Protein 3GP4 (pdb70)

Nearest PDB structures (foldseek):
  3gp4-assembly1_A  TM=9.407E-01  e=8.366E-19  Listeria monocytogenes serotype 4b str. F2365
  5d8c-assembly1_A  TM=8.695E-01  e=6.730E-08  Haemophilus influenzae Rd KW20
  5d90-assembly2_C  TM=8.410E-01  e=2.524E-07  Haemophilus influenzae Rd KW20
  6jni-assembly2_D  TM=7.134E-01  e=4.697E-05  Pseudomonas putida
  6jni-assembly4_G  TM=6.896E-01  e=4.697E-05  Pseudomonas putida

CATH classification: 1.10.1660.10

Foldseek 3Di:
DDFLVRLCVVQVHDSVVLVVCPVLQLFDHFDADPVRGGDDDPSRSVSSNVSVVCVVLPQDPVLSNVLSVLVVVDDVCVVVNVVSVVVSVVVSVVVVVVVVVVVVVVVVVVCCVVPPVVVVVVVVVVVVVVVD/DDFLVRLCVVLVHHSVVLVVCDVLQQFDHFDADPVRTGDADPSRSVSSNVSVVVVVLPDDPVLSSVLSVLVVVDDVCPVVNVVSVVVSVVVSVVVVVVVVVVVVVVVVVVCCCVVPCVVVVHDPVRRVPD

Solvent-accessible surface area: 15516 Å² total

Radius of gyration: 25.75 Å; Cα contacts (8 Å, |Δi|>4): 252; chains: 2; bounding box: 45×49×84 Å

Secondary structure (DSSP, 8-state):
-B-HHHHHHHHTS-HHHHHHHHHHTSSPPPPB-TTS-B-B-HHHHHHHHHHHHHHHTT--HHHHHHHHHHHHH-GGGHHHHHHHHHHHHHHHHHHHHHHHHHHHHHHHHHHHIIIIIHHHHHHHHHHHHTT-/-B-HHHHHHHHTS-HHHHHHHHHHTSSPPPEE-TTS-EEB-HHHHHHHHHHHHHHHTT--HHHHHHHHHHHHH-GGGHHHHHHHHHHHHHHHHHHHHHHHHHHHHHHHHHHIIIIIIHHHT--HHHHHH-

B-factor: mean 32.0, std 8.49, range [16.74, 65.59]

Sequence (262 aa):
SLNIKEASEKSGVSADTIRYYERIGLIPPIHRNESGVRKFGAEEDLRWILFTRQMRRAGLSIEALIDYLALFREGEHTLEARAELLKKQRIELKNRIDVMQEALDRLDFKIDNYDTHLIPAQQEELKDFNVERSSLNIKEASEKSGVSADTIRYYERIGLIPPIHRNESGVRKFGAEDLRWILFTRQMRRAGLSIEALIDYLALFREGEHTLEARAELLKKQRIELKNRIDVMQEALDRLDFKIDNNYDTHLIPAQEELKDFNVE

Structure (mmCIF, N/CA/C/O backbone):
data_3GP4
#
_entry.id   3GP4
#
_cell.length_a   80.647
_cell.length_b   80.647
_cell.length_c   127.126
_cell.angle_alpha   90.000
_cell.angle_beta   90.000
_cell.angle_gamma   120.000
#
_symmetry.space_group_name_H-M   'P 63'
#
loop_
_entity.id
_entity.type
_entity.pdbx_description
1 polymer 'Transcriptional regulator, MerR family'
2 non-polymer GLYCEROL
3 non-polymer 'SODIUM ION'
4 non-polymer D-METHIONINE
5 water water
#
loop_
_atom_site.group_PDB
_atom_site.id
_atom_site.type_symbol
_atom_site.label_atom_id
_atom_site.label_alt_id
_atom_site.label_comp_id
_atom_site.label_asym_id
_atom_site.label_entity_id
_atom_site.label_seq_id
_atom_site.pdbx_PDB_ins_code
_atom_site.Cartn_x
_atom_site.Cartn_y
_atom_site.Cartn_z
_atom_site.occupancy
_atom_site.B_iso_or_equiv
_atom_site.auth_seq_id
_atom_site.auth_comp_id
_atom_site.auth_asym_id
_atom_site.auth_atom_id
_atom_site.pdbx_PDB_model_num
ATOM 1 N N . SER A 1 2 ? 52.662 47.359 -2.422 1.00 34.29 18 SER A N 1
ATOM 2 C CA . SER A 1 2 ? 52.830 46.006 -1.805 1.00 34.95 18 SER A CA 1
ATOM 3 C C . SER A 1 2 ? 53.338 46.143 -0.403 1.00 33.90 18 SER A C 1
ATOM 4 O O . SER A 1 2 ? 54.271 46.897 -0.146 1.00 35.17 18 SER A O 1
ATOM 7 N N . LEU A 1 3 ? 52.760 45.352 0.483 1.00 32.75 19 LEU A N 1
ATOM 8 C CA . LEU A 1 3 ? 53.365 45.049 1.767 1.00 32.67 19 LEU A CA 1
ATOM 9 C C . LEU A 1 3 ? 53.653 43.562 1.812 1.00 31.27 19 LEU A C 1
ATOM 10 O O . LEU A 1 3 ? 52.924 42.748 1.201 1.00 31.34 19 LEU A O 1
ATOM 15 N N . ASN A 1 4 ? 54.726 43.193 2.504 1.00 31.05 20 ASN A N 1
ATOM 16 C CA . ASN A 1 4 ? 54.903 41.802 2.882 1.00 30.76 20 ASN A CA 1
ATOM 17 C C . ASN A 1 4 ? 54.100 41.475 4.146 1.00 30.52 20 ASN A C 1
ATOM 18 O O . ASN A 1 4 ? 53.436 42.368 4.717 1.00 29.69 20 ASN A O 1
ATOM 23 N N . ILE A 1 5 ? 54.169 40.209 4.565 1.00 30.46 21 ILE A N 1
ATOM 24 C CA . ILE A 1 5 ? 53.341 39.744 5.683 1.00 30.93 21 ILE A CA 1
ATOM 25 C C . ILE A 1 5 ? 53.717 40.413 7.008 1.00 31.14 21 ILE A C 1
ATOM 26 O O . ILE A 1 5 ? 52.839 40.796 7.776 1.00 29.89 21 ILE A O 1
ATOM 31 N N . LYS A 1 6 ? 55.016 40.611 7.235 1.00 31.72 22 LYS A N 1
ATOM 32 C CA . LYS A 1 6 ? 55.476 41.344 8.416 1.00 32.44 22 LYS A CA 1
ATOM 33 C C . LYS A 1 6 ? 54.914 42.767 8.455 1.00 32.24 22 LYS A C 1
ATOM 34 O O . LYS A 1 6 ? 54.430 43.226 9.499 1.00 31.57 22 LYS A O 1
ATOM 40 N N . GLU A 1 7 ? 54.980 43.462 7.318 1.00 32.26 23 GLU A N 1
ATOM 41 C CA . GLU A 1 7 ? 54.396 44.782 7.205 1.00 32.83 23 GLU A CA 1
ATOM 42 C C . GLU A 1 7 ? 52.876 44.754 7.410 1.00 32.58 23 GLU A C 1
ATOM 43 O O . GLU A 1 7 ? 52.327 45.583 8.146 1.00 32.02 23 GLU A O 1
ATOM 49 N N . ALA A 1 8 ? 52.207 43.812 6.745 1.00 32.11 24 ALA A N 1
ATOM 50 C CA . ALA A 1 8 ? 50.772 43.678 6.858 1.00 32.19 24 ALA A CA 1
ATOM 51 C C . ALA A 1 8 ? 50.320 43.362 8.307 1.00 32.69 24 ALA A C 1
ATOM 52 O O . ALA A 1 8 ? 49.333 43.907 8.754 1.00 32.75 24 ALA A O 1
ATOM 54 N N . SER A 1 9 ? 51.061 42.506 9.011 1.00 33.80 25 SER A N 1
ATOM 55 C CA . SER A 1 9 ? 50.810 42.199 10.421 1.00 35.02 25 SER A CA 1
ATOM 56 C C . SER A 1 9 ? 50.921 43.456 11.310 1.00 36.19 25 SER A C 1
ATOM 57 O O . SER A 1 9 ? 50.035 43.728 12.133 1.00 35.92 25 SER A O 1
ATOM 60 N N . GLU A 1 10 ? 51.997 44.223 11.120 1.00 36.34 26 GLU A N 1
ATOM 61 C CA . GLU A 1 10 ? 52.219 45.472 11.869 1.00 37.91 26 GLU A CA 1
ATOM 62 C C . GLU A 1 10 ? 51.130 46.503 11.628 1.00 37.69 26 GLU A C 1
ATOM 63 O O . GLU A 1 10 ? 50.620 47.106 12.565 1.00 37.31 26 GLU A O 1
ATOM 69 N N . LYS A 1 11 ? 50.772 46.691 10.361 1.00 38.02 27 LYS A N 1
ATOM 70 C CA . LYS A 1 11 ? 49.787 47.681 9.956 1.00 38.46 27 LYS A CA 1
ATOM 71 C C . LYS A 1 11 ? 48.363 47.295 10.386 1.00 38.11 27 LYS A C 1
ATOM 72 O O . LYS A 1 11 ? 47.531 48.156 10.703 1.00 38.30 27 LYS A O 1
ATOM 78 N N . SER A 1 12 ? 48.089 45.997 10.406 1.00 37.61 28 SER A N 1
ATOM 79 C CA . SER A 1 12 ? 46.760 45.497 10.721 1.00 37.42 28 SER A CA 1
ATOM 80 C C . SER A 1 12 ? 46.526 45.196 12.213 1.00 37.21 28 SER A C 1
ATOM 81 O O . SER A 1 12 ? 45.376 45.050 12.648 1.00 38.31 28 SER A O 1
ATOM 84 N N . GLY A 1 13 ? 47.591 45.061 12.991 1.00 37.29 29 GLY A N 1
ATOM 85 C CA . GLY A 1 13 ? 47.454 44.677 14.399 1.00 36.73 29 GLY A CA 1
ATOM 86 C C . GLY A 1 13 ? 47.029 43.235 14.597 1.00 36.76 29 GLY A C 1
ATOM 87 O O . GLY A 1 13 ? 46.542 42.864 15.662 1.00 36.93 29 GLY A O 1
ATOM 88 N N . VAL A 1 14 ? 47.212 42.423 13.551 1.00 35.23 30 VAL A N 1
ATOM 89 C CA . VAL A 1 14 ? 46.885 41.007 13.556 1.00 34.05 30 VAL A CA 1
ATOM 90 C C . VAL A 1 14 ? 48.179 40.219 13.326 1.00 33.51 30 VAL A C 1
ATOM 91 O O . VAL A 1 14 ? 48.956 40.587 12.438 1.00 32.74 30 VAL A O 1
ATOM 95 N N . SER A 1 15 ? 48.419 39.159 14.109 1.00 32.03 31 SER A N 1
ATOM 96 C CA . SER A 1 15 ? 49.625 38.303 13.955 1.00 31.63 31 SER A CA 1
ATOM 97 C C . SER A 1 15 ? 49.755 37.724 12.535 1.00 30.99 31 SER A C 1
ATOM 98 O O . SER A 1 15 ? 48.740 37.467 11.872 1.00 30.44 31 SER A O 1
ATOM 101 N N . ALA A 1 16 ? 50.991 37.535 12.072 1.00 29.79 32 ALA A N 1
ATOM 102 C CA . ALA A 1 16 ? 51.207 36.929 10.746 1.00 28.65 32 ALA A CA 1
ATOM 103 C C . ALA A 1 16 ? 50.599 35.527 10.658 1.00 28.29 32 ALA A C 1
ATOM 104 O O . ALA A 1 16 ? 49.940 35.208 9.667 1.00 27.96 32 ALA A O 1
ATOM 106 N N . ASP A 1 17 ? 50.779 34.679 11.672 1.00 27.56 33 ASP A N 1
ATOM 107 C CA . ASP A 1 17 ? 50.082 33.381 11.604 1.00 27.91 33 ASP A CA 1
ATOM 108 C C . ASP A 1 17 ? 48.547 33.483 11.586 1.00 27.26 33 ASP A C 1
ATOM 109 O O . ASP A 1 17 ? 47.887 32.620 10.993 1.00 26.52 33 ASP A O 1
ATOM 114 N N . THR A 1 18 ? 47.986 34.520 12.205 1.00 26.60 34 THR A N 1
ATOM 115 C CA . THR A 1 18 ? 46.512 34.721 12.145 1.00 26.52 34 THR A CA 1
ATOM 116 C C . THR A 1 18 ? 46.093 35.123 10.729 1.00 26.36 34 THR A C 1
ATOM 117 O O . THR A 1 18 ? 45.032 34.687 10.215 1.00 24.88 34 THR A O 1
ATOM 121 N N . ILE A 1 19 ? 46.919 35.957 10.104 1.00 25.41 35 ILE A N 1
ATOM 122 C CA . ILE A 1 19 ? 46.678 36.309 8.706 1.00 25.76 35 ILE A CA 1
ATOM 123 C C . ILE A 1 19 ? 46.707 35.053 7.809 1.00 25.29 35 ILE A C 1
ATOM 124 O O . ILE A 1 19 ? 45.784 34.854 6.992 1.00 26.76 35 ILE A O 1
ATOM 129 N N . ARG A 1 20 ? 47.735 34.214 7.947 1.00 23.95 36 ARG A N 1
ATOM 130 C CA . ARG A 1 20 ? 47.846 32.995 7.134 1.00 24.43 36 ARG A CA 1
ATOM 131 C C . ARG A 1 20 ? 46.616 32.099 7.340 1.00 24.61 36 ARG A C 1
ATOM 132 O O . ARG A 1 20 ? 46.101 31.513 6.379 1.00 23.72 36 ARG A O 1
ATOM 140 N N . TYR A 1 21 ? 46.190 31.984 8.603 1.00 23.43 37 TYR A N 1
ATOM 141 C CA . TYR A 1 21 ? 44.993 31.197 8.942 1.00 24.21 37 TYR A CA 1
ATOM 142 C C . TYR A 1 21 ? 43.704 31.766 8.285 1.00 22.85 37 TYR A C 1
ATOM 143 O O . TYR A 1 21 ? 42.921 31.020 7.729 1.00 23.98 37 TYR A O 1
ATOM 152 N N . TYR A 1 22 ? 43.500 33.078 8.368 1.00 23.25 38 TYR A N 1
ATOM 153 C CA . TYR A 1 22 ? 42.371 33.754 7.692 1.00 23.64 38 TYR A CA 1
ATOM 154 C C . TYR A 1 22 ? 42.354 33.419 6.195 1.00 23.60 38 TYR A C 1
ATOM 155 O O . TYR A 1 22 ? 41.298 33.141 5.634 1.00 22.24 38 TYR A O 1
ATOM 164 N N . GLU A 1 23 ? 43.514 33.451 5.555 1.00 23.39 39 GLU A N 1
ATOM 165 C CA . GLU A 1 23 ? 43.519 33.172 4.098 1.00 24.14 39 GLU A CA 1
ATOM 166 C C . GLU A 1 23 ? 43.218 31.682 3.861 1.00 24.94 39 GLU A C 1
ATOM 167 O O . GLU A 1 23 ? 42.383 31.318 3.015 1.00 24.71 39 GLU A O 1
ATOM 173 N N . ARG A 1 24 ? 43.904 30.824 4.611 1.00 24.56 40 ARG A N 1
ATOM 174 C CA . ARG A 1 24 ? 43.788 29.384 4.444 1.00 24.59 40 ARG A CA 1
ATOM 175 C C . ARG A 1 24 ? 42.347 28.918 4.579 1.00 24.20 40 ARG A C 1
ATOM 176 O O . ARG A 1 24 ? 41.900 28.083 3.808 1.00 24.93 40 ARG A O 1
ATOM 184 N N . ILE A 1 25 ? 41.611 29.428 5.555 1.00 24.38 41 ILE A N 1
ATOM 185 C CA . ILE A 1 25 ? 40.254 28.901 5.744 1.00 26.27 41 ILE A CA 1
ATOM 186 C C . ILE A 1 25 ? 39.141 29.712 5.038 1.00 25.25 41 ILE A C 1
ATOM 187 O O . ILE A 1 25 ? 37.959 29.382 5.131 1.00 26.08 41 ILE A O 1
ATOM 192 N N . GLY A 1 26 ? 39.551 30.755 4.334 1.00 24.82 42 GLY A N 1
ATOM 193 C CA . GLY A 1 26 ? 38.642 31.558 3.535 1.00 24.84 42 GLY A CA 1
ATOM 194 C C . GLY A 1 26 ? 37.905 32.659 4.265 1.00 25.27 42 GLY A C 1
ATOM 195 O O . GLY A 1 26 ? 36.744 32.963 3.930 1.00 26.47 42 GLY A O 1
ATOM 196 N N . LEU A 1 27 ? 38.545 33.245 5.268 1.00 23.36 43 LEU A N 1
ATOM 197 C CA . LEU A 1 27 ? 37.996 34.436 5.914 1.00 23.88 43 LEU A CA 1
ATOM 198 C C . LEU A 1 27 ? 38.343 35.706 5.150 1.00 23.83 43 LEU A C 1
ATOM 199 O O . LEU A 1 27 ? 37.565 36.660 5.138 1.00 25.43 43 LEU A O 1
ATOM 204 N N . ILE A 1 28 ? 39.489 35.693 4.484 1.00 24.16 44 ILE A N 1
ATOM 205 C CA . ILE A 1 28 ? 39.901 36.815 3.613 1.00 24.88 44 ILE A CA 1
ATOM 206 C C . ILE A 1 28 ? 40.200 36.280 2.219 1.00 25.35 44 ILE A C 1
ATOM 207 O O . ILE A 1 28 ? 40.434 35.071 2.043 1.00 26.14 44 ILE A O 1
ATOM 212 N N . PRO A 1 29 ? 40.142 37.163 1.215 1.00 26.27 45 PRO A N 1
ATOM 213 C CA . PRO A 1 29 ? 40.386 36.669 -0.154 1.00 26.92 45 PRO A CA 1
ATOM 214 C C . PRO A 1 29 ? 41.834 36.181 -0.347 1.00 27.45 45 PRO A C 1
ATOM 215 O O . PRO A 1 29 ? 42.739 36.656 0.340 1.00 27.44 45 PRO A O 1
ATOM 219 N N . PRO A 1 30 ? 42.074 35.247 -1.294 1.00 27.65 46 PRO A N 1
ATOM 220 C CA . PRO A 1 3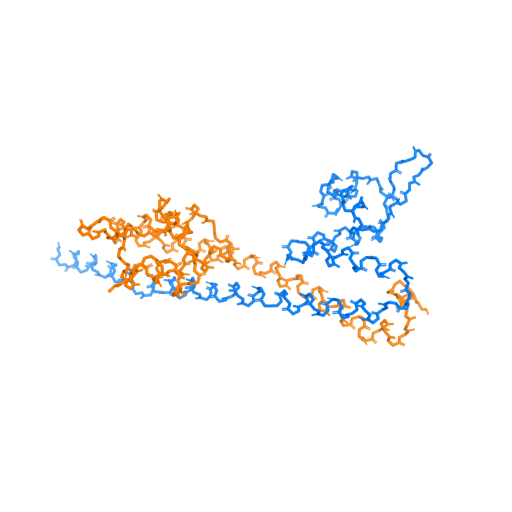0 ? 43.448 34.803 -1.518 1.00 27.78 46 PRO A CA 1
ATOM 221 C C . PRO A 1 30 ? 44.378 35.975 -1.826 1.00 27.38 46 PRO A C 1
ATOM 222 O O . PRO A 1 30 ? 44.003 36.897 -2.524 1.00 26.72 46 PRO A O 1
ATOM 226 N N . ILE A 1 31 ? 45.582 35.918 -1.292 1.00 27.81 47 ILE A N 1
ATOM 227 C CA . ILE A 1 31 ? 46.509 37.028 -1.376 1.00 28.59 47 ILE A CA 1
ATOM 228 C C . ILE A 1 31 ? 47.398 36.789 -2.597 1.00 28.90 47 ILE A C 1
ATOM 229 O O . ILE A 1 31 ? 47.813 35.660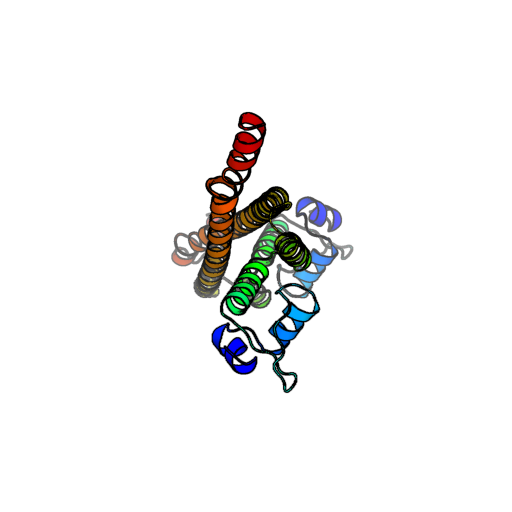 -2.866 1.00 29.26 47 ILE A O 1
ATOM 234 N N . HIS A 1 32 ? 47.676 37.861 -3.321 1.00 30.83 48 HIS A N 1
ATOM 235 C CA . HIS A 1 32 ? 48.611 37.795 -4.442 1.00 32.76 48 HIS A CA 1
ATOM 236 C C . HIS A 1 32 ? 50.012 37.345 -3.959 1.00 33.02 48 HIS A C 1
ATOM 237 O O . HIS A 1 32 ? 50.483 37.746 -2.876 1.00 32.43 48 HIS A O 1
ATOM 244 N N . ARG A 1 33 ? 50.644 36.486 -4.760 1.00 33.60 49 ARG A N 1
ATOM 245 C CA . ARG A 1 33 ? 51.999 36.016 -4.535 1.00 34.75 49 ARG A CA 1
ATOM 246 C C . ARG A 1 33 ? 52.901 36.735 -5.553 1.00 36.37 49 ARG A C 1
ATOM 247 O O . ARG A 1 33 ? 52.467 37.044 -6.676 1.00 36.57 49 ARG A O 1
ATOM 255 N N . ASN A 1 34 ? 54.129 37.048 -5.171 1.00 36.76 50 ASN A N 1
ATOM 256 C CA . ASN A 1 34 ? 55.044 37.617 -6.153 1.00 37.31 50 ASN A CA 1
ATOM 257 C C . ASN A 1 34 ? 55.841 36.520 -6.822 1.00 37.33 50 ASN A C 1
ATOM 258 O O . ASN A 1 34 ? 55.616 35.334 -6.574 1.00 35.59 50 ASN A O 1
ATOM 263 N N . GLU A 1 35 ? 56.759 36.929 -7.695 1.00 37.69 51 GLU A N 1
ATOM 264 C CA . GLU A 1 35 ? 57.554 35.992 -8.467 1.00 38.37 51 GLU A CA 1
ATOM 265 C C . GLU A 1 35 ? 58.348 35.026 -7.571 1.00 37.23 51 GLU A C 1
ATOM 266 O O . GLU A 1 35 ? 58.601 33.908 -7.979 1.00 38.14 51 GLU A O 1
ATOM 272 N N . SER A 1 36 ? 58.746 35.471 -6.375 1.00 36.26 52 SER A N 1
ATOM 273 C CA . SER A 1 36 ? 59.416 34.613 -5.381 1.00 35.68 52 SER A CA 1
ATOM 274 C C . SER A 1 36 ? 58.481 33.590 -4.742 1.00 34.59 52 SER A C 1
ATOM 275 O O . SER A 1 36 ? 58.940 32.616 -4.168 1.00 33.93 52 SER A O 1
ATOM 278 N N . GLY A 1 37 ? 57.172 33.816 -4.858 1.00 34.11 53 GLY A N 1
ATOM 279 C CA . GLY A 1 37 ? 56.189 32.982 -4.188 1.00 32.95 53 GLY A CA 1
ATOM 280 C C . GLY A 1 37 ? 55.704 33.535 -2.851 1.00 32.83 53 GLY A C 1
ATOM 281 O O . GLY A 1 37 ? 54.826 32.934 -2.235 1.00 32.22 53 GLY A O 1
ATOM 282 N N . VAL A 1 38 ? 56.258 34.660 -2.390 1.00 32.97 54 VAL A N 1
ATOM 283 C CA . VAL A 1 38 ? 55.835 35.216 -1.089 1.00 33.18 54 VAL A CA 1
ATOM 284 C C . VAL A 1 38 ? 54.598 36.106 -1.263 1.00 32.48 54 VAL A C 1
ATOM 285 O O . VAL A 1 38 ? 54.370 36.613 -2.356 1.00 32.98 54 VAL A O 1
ATOM 289 N N . ARG A 1 39 ? 53.801 36.286 -0.197 1.00 31.15 55 ARG A N 1
ATOM 290 C CA . ARG A 1 39 ? 52.606 37.124 -0.283 1.00 30.14 55 ARG A CA 1
ATOM 291 C C . ARG A 1 39 ? 52.956 38.606 -0.441 1.00 30.64 55 ARG A C 1
ATOM 292 O O . ARG A 1 39 ? 53.900 39.104 0.183 1.00 31.51 55 ARG A O 1
ATOM 300 N N . LYS A 1 40 ? 52.184 39.296 -1.263 1.00 31.05 56 LYS A N 1
ATOM 301 C CA . LYS A 1 40 ? 52.220 40.749 -1.341 1.00 31.88 56 LYS A CA 1
ATOM 302 C C . LYS A 1 40 ? 50.815 41.302 -1.086 1.00 31.75 56 LYS A C 1
ATOM 303 O O . LYS A 1 40 ? 49.848 40.939 -1.754 1.00 32.09 56 LYS A O 1
ATOM 309 N N . PHE A 1 41 ? 50.726 42.142 -0.069 1.00 31.02 57 PHE A N 1
ATOM 310 C CA . PHE A 1 41 ? 49.448 42.663 0.375 1.00 30.31 57 PHE A CA 1
ATOM 311 C C . PHE A 1 41 ? 49.195 44.022 -0.206 1.00 29.68 57 PHE A C 1
ATOM 312 O O . PHE A 1 41 ? 50.104 44.859 -0.265 1.00 30.98 57 PHE A O 1
ATOM 320 N N . GLY A 1 42 ? 47.947 44.229 -0.607 1.00 29.15 58 GLY A N 1
ATOM 321 C CA . GLY A 1 42 ? 47.434 45.532 -1.034 1.00 28.98 58 GLY A CA 1
ATOM 322 C C . GLY A 1 42 ? 46.417 46.081 -0.033 1.00 29.29 58 GLY A C 1
ATOM 323 O O . GLY A 1 42 ? 46.105 45.428 0.974 1.00 28.20 58 GLY A O 1
ATOM 324 N N . ALA A 1 43 ? 45.884 47.264 -0.320 1.00 28.68 59 ALA A N 1
ATOM 325 C CA . ALA A 1 43 ? 44.862 47.879 0.552 1.00 28.93 59 ALA A CA 1
ATOM 326 C C . ALA A 1 43 ? 43.599 47.019 0.794 1.00 28.47 59 ALA A C 1
ATOM 327 O O . ALA A 1 43 ? 43.149 46.956 1.928 1.00 27.70 59 ALA A O 1
ATOM 329 N N . GLU A 1 44 ? 43.003 46.413 -0.244 1.00 28.17 60 GLU A N 1
ATOM 330 C CA A GLU A 1 44 ? 41.799 45.630 0.031 0.50 28.54 60 GLU A CA 1
ATOM 331 C CA B GLU A 1 44 ? 41.825 45.569 -0.086 0.50 28.27 60 GLU A CA 1
ATOM 332 C C . GLU A 1 44 ? 42.116 44.446 0.925 1.00 28.23 60 GLU A C 1
ATOM 333 O O . GLU A 1 44 ? 41.285 44.125 1.765 1.00 27.85 60 GLU A O 1
ATOM 344 N N . ASP A 1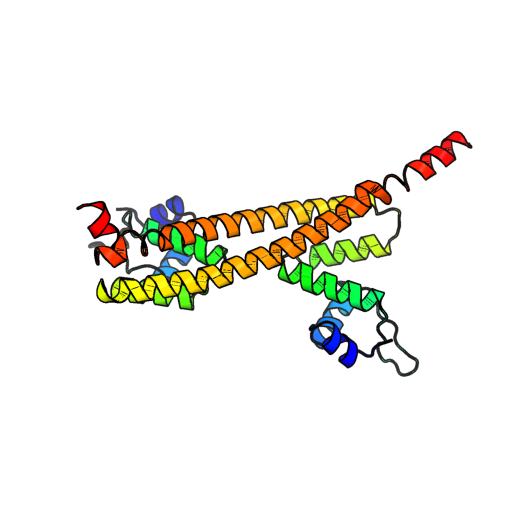 45 ? 43.312 43.857 0.816 1.00 26.99 61 ASP A N 1
ATOM 345 C CA . ASP A 1 45 ? 43.701 42.774 1.735 1.00 26.93 61 ASP A CA 1
ATOM 346 C C . ASP A 1 45 ? 43.649 43.287 3.183 1.00 27.54 61 ASP A C 1
ATOM 347 O O . ASP A 1 45 ? 43.043 42.656 4.046 1.00 25.95 61 ASP A O 1
ATOM 352 N N . LEU A 1 46 ? 44.264 44.437 3.426 1.00 27.10 62 LEU A N 1
ATOM 353 C CA . LEU A 1 46 ? 44.272 45.009 4.797 1.00 28.10 62 LEU A CA 1
ATOM 354 C C . LEU A 1 46 ? 42.848 45.295 5.262 1.00 27.83 62 LEU A C 1
ATOM 355 O O . LEU A 1 46 ? 42.507 45.025 6.418 1.00 28.22 62 LEU A O 1
ATOM 360 N N . ARG A 1 47 ? 42.006 45.824 4.376 1.00 27.13 63 ARG A N 1
ATOM 361 C CA . ARG A 1 47 ? 40.609 46.102 4.753 1.00 28.03 63 ARG A CA 1
ATOM 362 C C . ARG A 1 47 ? 39.890 44.806 5.150 1.00 27.65 63 ARG A C 1
ATOM 363 O O . ARG A 1 47 ? 39.100 44.773 6.125 1.00 26.46 63 ARG A O 1
ATOM 371 N N . TRP A 1 48 ? 40.157 43.728 4.423 1.00 25.84 64 TRP A N 1
ATOM 372 C CA . TRP A 1 48 ? 39.544 42.432 4.821 1.00 25.22 64 TRP A CA 1
ATOM 373 C C . TRP A 1 48 ? 40.085 41.882 6.151 1.00 25.11 64 TRP A C 1
ATOM 374 O O . TRP A 1 48 ? 39.332 41.321 6.937 1.00 24.87 64 TRP A O 1
ATOM 385 N N . ILE A 1 49 ? 41.380 42.036 6.386 1.00 25.09 65 ILE A N 1
ATOM 386 C CA . ILE A 1 49 ? 41.995 41.533 7.641 1.00 25.64 65 ILE A CA 1
ATOM 387 C C . ILE A 1 49 ? 41.400 42.286 8.852 1.00 25.59 65 ILE A C 1
ATOM 388 O O . ILE A 1 49 ? 40.991 41.692 9.881 1.00 25.35 65 ILE A O 1
ATOM 393 N N . LEU A 1 50 ? 41.278 43.584 8.664 1.00 25.89 66 LEU A N 1
ATOM 394 C CA . LEU A 1 50 ? 40.763 44.488 9.700 1.00 27.22 66 LEU A CA 1
ATOM 395 C C . LEU A 1 50 ? 39.278 44.230 10.011 1.00 26.33 66 LEU A C 1
ATOM 396 O O . LEU A 1 50 ? 38.880 44.125 11.184 1.00 25.70 66 LEU A O 1
ATOM 401 N N . PHE A 1 51 ? 38.457 44.118 8.974 1.00 26.77 67 PHE A N 1
ATOM 402 C CA . PHE A 1 51 ? 37.052 43.714 9.142 1.00 26.47 67 PHE A CA 1
ATOM 403 C C . PHE A 1 51 ? 36.914 42.361 9.857 1.00 26.27 67 PHE A C 1
ATOM 404 O O . PHE A 1 51 ? 36.066 42.231 10.784 1.00 23.66 67 PHE A O 1
ATOM 412 N N . THR A 1 52 ? 37.732 41.374 9.454 1.00 25.67 68 THR A N 1
ATOM 413 C CA . THR A 1 52 ? 37.670 40.018 10.022 1.00 26.86 68 THR A CA 1
ATOM 414 C C . THR A 1 52 ? 37.993 40.043 11.500 1.00 26.83 68 THR A C 1
ATOM 415 O O . THR A 1 52 ? 37.197 39.540 12.331 1.00 27.37 68 THR A O 1
ATOM 419 N N . ARG A 1 53 ? 39.124 40.669 11.824 1.00 26.07 69 ARG A N 1
ATOM 420 C CA . ARG A 1 53 ? 39.553 40.839 13.204 1.00 26.71 69 ARG A CA 1
ATOM 421 C C . ARG A 1 53 ? 38.433 41.471 14.055 1.00 24.92 69 ARG A C 1
ATOM 422 O O . ARG A 1 53 ? 38.080 40.928 15.107 1.00 24.55 69 ARG A O 1
ATOM 430 N N . GLN A 1 54 ? 37.849 42.560 13.570 1.00 25.26 70 GLN A N 1
ATOM 431 C CA . GLN A 1 54 ? 36.848 43.319 14.358 1.00 25.20 70 GLN A CA 1
ATOM 432 C C . GLN A 1 54 ? 35.600 42.498 14.558 1.00 24.64 70 GLN A C 1
ATOM 433 O O . GLN A 1 54 ? 35.037 42.424 15.689 1.00 23.59 70 GLN A O 1
ATOM 439 N N . MET A 1 55 ? 35.158 41.850 13.474 1.00 23.08 71 MET A N 1
ATOM 440 C CA . MET A 1 55 ? 33.983 40.984 13.543 1.00 23.67 71 MET A CA 1
ATOM 441 C C . MET A 1 55 ? 34.170 39.757 14.420 1.00 25.19 71 MET A C 1
ATOM 442 O O . MET A 1 55 ? 33.282 39.431 15.195 1.00 25.38 71 MET A O 1
ATOM 447 N N . ARG A 1 56 ? 35.320 39.092 14.319 1.00 25.28 72 ARG A N 1
ATOM 448 C CA . ARG A 1 56 ? 35.586 37.936 15.166 1.00 26.28 72 ARG A CA 1
ATOM 449 C C . ARG A 1 56 ? 35.614 38.314 16.647 1.00 27.15 72 ARG A C 1
ATOM 450 O O . ARG A 1 56 ? 35.125 37.552 17.485 1.00 25.91 72 ARG A O 1
ATOM 458 N N . ARG A 1 57 ? 36.241 39.452 16.940 1.00 27.11 73 ARG A N 1
ATOM 459 C CA . ARG A 1 57 ? 36.352 39.978 18.297 1.00 28.86 73 ARG A CA 1
ATOM 460 C C . ARG A 1 57 ? 34.957 40.261 18.841 1.00 27.47 73 ARG A C 1
ATOM 461 O O . ARG A 1 57 ? 34.705 40.028 20.009 1.00 25.89 73 ARG A O 1
ATOM 469 N N . ALA A 1 58 ? 34.036 40.711 17.981 1.00 26.53 74 ALA A N 1
ATOM 470 C CA . ALA A 1 58 ? 32.621 40.896 18.366 1.00 26.89 74 ALA A CA 1
ATOM 471 C C . ALA A 1 58 ? 31.756 39.623 18.405 1.00 26.43 74 ALA A C 1
ATOM 472 O O . ALA A 1 58 ? 30.551 39.713 18.668 1.00 26.78 74 ALA A O 1
ATOM 474 N N . GLY A 1 59 ? 32.356 38.475 18.068 1.00 26.22 75 GLY A N 1
ATOM 475 C CA . GLY A 1 59 ? 31.727 37.145 18.170 1.00 24.75 75 GLY A CA 1
ATOM 476 C C . GLY A 1 59 ? 30.943 36.684 16.956 1.00 24.89 75 GLY A C 1
ATOM 477 O O . GLY A 1 59 ? 30.162 35.741 17.041 1.00 24.71 75 GLY A O 1
ATOM 478 N N . LEU A 1 60 ? 31.107 37.354 15.814 1.00 25.36 76 LEU A N 1
ATOM 479 C CA . LEU A 1 60 ? 30.459 36.834 14.596 1.00 26.83 76 LEU A CA 1
ATOM 480 C C . LEU A 1 60 ? 31.083 35.487 14.318 1.00 27.88 76 LEU A C 1
ATOM 481 O O . LEU A 1 60 ? 32.314 35.327 14.418 1.00 28.78 76 LEU A O 1
ATOM 486 N N . SER A 1 61 ? 30.255 34.511 13.957 1.00 30.40 77 SER A N 1
ATOM 487 C CA . SER A 1 61 ? 30.786 33.171 13.740 1.00 30.87 77 SER A CA 1
ATOM 488 C C . SER A 1 61 ? 31.710 33.107 12.539 1.00 30.97 77 SER A C 1
ATOM 489 O O . SER A 1 61 ? 31.513 33.820 11.533 1.00 30.42 77 SER A O 1
ATOM 492 N N . ILE A 1 62 ? 32.755 32.311 12.713 1.00 29.90 78 ILE A N 1
ATOM 493 C CA . ILE A 1 62 ? 33.711 31.968 11.681 1.00 30.67 78 ILE A CA 1
ATOM 494 C C . ILE A 1 62 ? 32.923 31.464 10.457 1.00 27.88 78 ILE A C 1
ATOM 495 O O . ILE A 1 62 ? 33.222 31.862 9.340 1.00 26.22 78 ILE A O 1
ATOM 500 N N . GLU A 1 63 ? 31.890 30.649 10.669 1.00 26.57 79 GLU A N 1
ATOM 501 C CA . GLU A 1 63 ? 31.145 30.081 9.501 1.00 26.92 79 GLU A CA 1
ATOM 502 C C . GLU A 1 63 ? 30.379 31.166 8.744 1.00 26.88 79 GLU A C 1
ATOM 503 O O . GLU A 1 63 ? 30.288 31.100 7.528 1.00 27.18 79 GLU A O 1
ATOM 509 N N . ALA A 1 64 ? 29.844 32.164 9.459 1.00 26.19 80 ALA A N 1
ATOM 510 C CA . ALA A 1 64 ? 29.094 33.241 8.789 1.00 25.95 80 ALA A CA 1
ATOM 511 C C . ALA A 1 64 ? 30.066 34.064 7.944 1.00 25.45 80 ALA A C 1
ATOM 512 O O . ALA A 1 64 ? 29.747 34.423 6.804 1.00 26.22 80 ALA A O 1
ATOM 514 N N . LEU A 1 65 ? 31.254 34.337 8.493 1.00 24.20 81 LEU A N 1
ATOM 515 C CA . LEU A 1 65 ? 32.228 35.225 7.839 1.00 24.49 81 LEU A CA 1
ATOM 516 C C . LEU A 1 65 ? 32.814 34.533 6.597 1.00 24.81 81 LEU A C 1
ATOM 517 O O . LEU A 1 65 ? 33.047 35.192 5.579 1.00 23.53 81 LEU A O 1
ATOM 522 N N . ILE A 1 66 ? 33.021 33.223 6.704 1.00 24.20 82 ILE A N 1
ATOM 523 C CA . ILE A 1 66 ? 33.467 32.414 5.549 1.00 24.47 82 ILE A CA 1
ATOM 524 C C . ILE A 1 66 ? 32.419 32.456 4.442 1.00 24.36 82 ILE A C 1
ATOM 525 O O . ILE A 1 66 ? 32.781 32.671 3.262 1.00 25.70 82 ILE A O 1
ATOM 530 N N . ASP A 1 67 ? 31.136 32.309 4.800 1.00 24.40 83 ASP A N 1
ATOM 531 C CA . ASP A 1 67 ? 30.018 32.394 3.807 1.00 25.29 83 ASP A CA 1
ATOM 532 C C . ASP A 1 67 ? 29.983 33.743 3.125 1.00 24.67 83 ASP A C 1
ATOM 533 O O . ASP A 1 67 ? 29.730 33.817 1.914 1.00 23.58 83 ASP A O 1
ATOM 538 N N . TYR A 1 68 ? 30.200 34.800 3.902 1.00 23.61 84 TYR A N 1
ATOM 539 C CA . TYR A 1 68 ? 30.136 36.175 3.401 1.00 24.55 84 TYR A CA 1
ATOM 540 C C . TYR A 1 68 ? 31.222 36.418 2.362 1.00 24.88 84 TYR A C 1
ATOM 541 O O . TYR A 1 68 ? 30.940 36.918 1.251 1.00 24.24 84 TYR A O 1
ATOM 550 N N . LEU A 1 69 ? 32.457 36.046 2.696 1.00 25.13 85 LEU A N 1
ATOM 551 C CA . LEU A 1 69 ? 33.528 36.087 1.686 1.00 26.57 85 LEU A CA 1
ATOM 552 C C . LEU A 1 69 ? 33.241 35.205 0.450 1.00 26.48 85 LEU A C 1
ATOM 553 O O . LEU A 1 69 ? 33.432 35.681 -0.693 1.00 25.84 85 LEU A O 1
ATOM 558 N N . ALA A 1 70 ? 32.795 33.963 0.655 1.00 27.06 86 ALA A N 1
ATOM 559 C CA . ALA A 1 70 ? 32.372 33.082 -0.460 1.00 27.84 86 ALA A CA 1
ATOM 560 C C . ALA A 1 70 ? 31.349 33.743 -1.402 1.00 28.49 86 ALA A C 1
ATOM 561 O O . ALA A 1 70 ? 31.520 33.699 -2.634 1.00 29.26 86 ALA A O 1
ATOM 563 N N . LEU A 1 71 ? 30.291 34.329 -0.839 1.00 27.52 87 LEU A N 1
ATOM 564 C CA . LEU A 1 71 ? 29.322 35.111 -1.639 1.00 28.60 87 LEU A CA 1
ATOM 565 C C . LEU A 1 71 ? 29.977 36.249 -2.418 1.00 29.46 87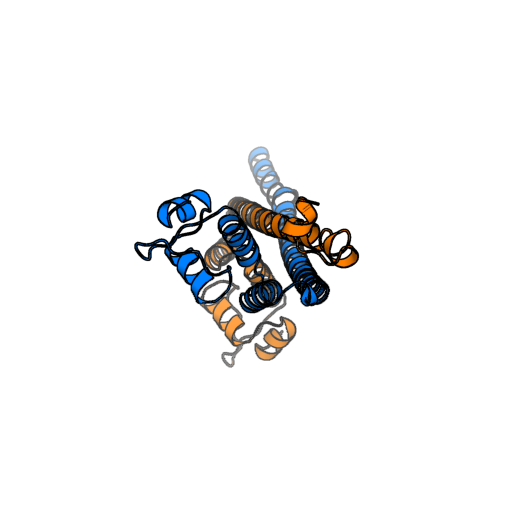 LEU A C 1
ATOM 566 O O . LEU A 1 71 ? 29.777 36.383 -3.658 1.00 30.43 87 LEU A O 1
ATOM 571 N N . PHE A 1 72 ? 30.764 37.057 -1.702 1.00 29.34 88 PHE A N 1
ATOM 572 C CA . PHE A 1 72 ? 31.548 38.128 -2.304 1.00 31.77 88 PHE A CA 1
ATOM 573 C C . PHE A 1 72 ? 32.378 37.649 -3.504 1.00 32.37 88 PHE A C 1
ATOM 574 O O . PHE A 1 72 ? 32.363 38.281 -4.582 1.00 32.06 88 PHE A O 1
ATOM 582 N N . ARG A 1 73 ? 33.057 36.520 -3.356 1.00 33.47 89 ARG A N 1
ATOM 583 C CA . ARG A 1 73 ? 33.896 36.016 -4.437 1.00 35.55 89 ARG A CA 1
ATOM 584 C C . ARG A 1 73 ? 33.083 35.524 -5.643 1.00 36.01 89 ARG A C 1
ATOM 585 O O . ARG A 1 73 ? 33.534 35.627 -6.790 1.00 36.06 89 ARG A O 1
ATOM 593 N N . GLU A 1 74 ? 31.884 35.024 -5.379 1.00 36.11 90 GLU A N 1
ATOM 594 C CA . GLU A 1 74 ? 30.969 34.543 -6.429 1.00 37.76 90 GLU A CA 1
ATOM 595 C C . GLU A 1 74 ? 30.459 35.646 -7.364 1.00 37.25 90 GLU A C 1
ATOM 596 O O . GLU A 1 74 ? 30.107 35.378 -8.524 1.00 38.52 90 GLU A O 1
ATOM 602 N N . GLY A 1 75 ? 30.376 36.867 -6.859 1.00 35.78 91 GLY A N 1
ATOM 603 C CA . GLY A 1 75 ? 30.031 37.991 -7.707 1.00 34.88 91 GLY A CA 1
ATOM 604 C C . GLY A 1 75 ? 28.755 38.755 -7.405 1.00 33.35 91 GLY A C 1
ATOM 605 O O . GLY A 1 75 ? 28.060 38.544 -6.400 1.00 30.41 91 GLY A O 1
ATOM 606 N N . GLU A 1 76 ? 28.432 39.631 -8.343 1.00 31.98 92 GLU A N 1
ATOM 607 C CA . GLU A 1 76 ? 27.414 40.641 -8.189 1.00 31.52 92 GLU A CA 1
ATOM 608 C C . GLU A 1 76 ? 26.032 40.044 -7.871 1.00 29.90 92 GLU A C 1
ATOM 609 O O . GLU A 1 76 ? 25.218 40.656 -7.198 1.00 30.05 92 GLU A O 1
ATOM 615 N N . HIS A 1 77 ? 25.758 38.856 -8.385 1.00 29.11 93 HIS A N 1
ATOM 616 C CA . HIS A 1 77 ? 24.449 38.231 -8.219 1.00 29.04 93 HIS A CA 1
ATOM 617 C C . HIS A 1 77 ? 24.138 37.830 -6.763 1.00 27.91 93 HIS A C 1
ATOM 618 O O . HIS A 1 77 ? 23.057 37.375 -6.485 1.00 28.74 93 HIS A O 1
ATOM 625 N N . THR A 1 78 ? 25.101 38.008 -5.868 1.00 28.34 94 THR A N 1
ATOM 626 C CA . THR A 1 78 ? 24.938 37.544 -4.472 1.00 27.67 94 THR A CA 1
ATOM 627 C C . THR A 1 78 ? 24.738 38.732 -3.531 1.00 27.68 94 THR A C 1
ATOM 628 O O . THR A 1 78 ? 24.676 38.554 -2.303 1.00 27.13 94 THR A O 1
ATOM 632 N N . LEU A 1 79 ? 24.634 39.935 -4.092 1.00 26.76 95 LEU A N 1
ATOM 633 C CA . LEU A 1 79 ? 24.521 41.148 -3.280 1.00 27.70 95 LEU A CA 1
ATOM 634 C C . LEU A 1 79 ? 23.377 41.110 -2.251 1.00 28.43 95 LEU A C 1
ATOM 635 O O . LEU A 1 79 ? 23.585 41.419 -1.078 1.00 28.46 95 LEU A O 1
ATOM 640 N N . GLU A 1 80 ? 22.173 40.713 -2.671 1.00 29.67 96 GLU A N 1
ATOM 641 C CA . GLU A 1 80 ? 21.051 40.643 -1.730 1.00 30.37 96 GLU A CA 1
ATOM 642 C C . GLU A 1 80 ? 21.306 39.612 -0.614 1.00 30.19 96 GLU A C 1
ATOM 643 O O . GLU A 1 80 ? 21.059 39.900 0.580 1.00 30.16 96 GLU A O 1
ATOM 649 N N . ALA A 1 81 ? 21.818 38.434 -0.987 1.00 28.99 97 ALA A N 1
ATOM 650 C CA . ALA A 1 81 ? 22.142 37.374 -0.008 1.00 27.41 97 ALA A CA 1
ATOM 651 C C . ALA A 1 81 ? 23.194 37.840 1.002 1.00 27.08 97 ALA A C 1
ATOM 652 O O . ALA A 1 81 ? 23.120 37.516 2.208 1.00 25.56 97 ALA A O 1
ATOM 654 N N . ARG A 1 82 ? 24.175 38.586 0.518 1.00 24.92 98 ARG A N 1
ATOM 655 C CA . ARG A 1 82 ? 25.137 39.177 1.436 1.00 26.23 98 ARG A CA 1
ATOM 656 C C . ARG A 1 82 ? 24.509 40.183 2.442 1.00 25.76 98 ARG A C 1
ATOM 657 O O . ARG A 1 82 ? 24.913 40.195 3.601 1.00 26.89 98 ARG A O 1
ATOM 665 N N . ALA A 1 83 ? 23.561 41.023 2.007 1.00 25.28 99 ALA A N 1
ATOM 666 C CA . ALA A 1 83 ? 22.912 41.973 2.909 1.00 26.73 99 ALA A CA 1
ATOM 667 C C . ALA A 1 83 ? 22.079 41.212 3.941 1.00 26.38 99 ALA A C 1
ATOM 668 O O . ALA A 1 83 ? 22.090 41.581 5.127 1.00 25.90 99 ALA A O 1
ATOM 670 N N . GLU A 1 84 ? 21.391 40.163 3.500 1.00 25.94 100 GLU A N 1
ATOM 671 C CA . GLU A 1 84 ? 20.594 39.333 4.430 1.00 28.06 100 GLU A CA 1
ATOM 672 C C . GLU A 1 84 ? 21.470 38.665 5.501 1.00 27.62 100 GLU A C 1
ATOM 673 O O . GLU A 1 84 ? 21.052 38.531 6.691 1.00 27.07 100 GLU A O 1
ATOM 679 N N . LEU A 1 85 ? 22.638 38.190 5.058 1.00 26.61 101 LEU A N 1
ATOM 680 C CA . LEU A 1 85 ? 23.619 37.556 5.966 1.00 25.65 101 LEU A CA 1
ATOM 681 C C . LEU A 1 85 ? 24.077 38.555 7.033 1.00 25.51 101 LEU A C 1
ATOM 682 O O . LEU A 1 85 ? 24.003 38.247 8.247 1.00 25.76 101 LEU A O 1
ATOM 687 N N . LEU A 1 86 ? 24.541 39.738 6.602 1.00 23.93 102 LEU A N 1
ATOM 688 C CA . LEU A 1 86 ? 24.882 40.838 7.526 1.00 24.69 102 LEU A CA 1
ATOM 689 C C . LEU A 1 86 ? 23.723 41.221 8.482 1.00 24.89 102 LEU A C 1
ATOM 690 O O . LEU A 1 86 ? 23.955 41.425 9.695 1.00 23.88 102 LEU A O 1
ATOM 695 N N . LYS A 1 87 ? 22.488 41.286 7.961 1.00 24.35 103 LYS A N 1
ATOM 696 C CA . LYS A 1 87 ? 21.324 41.653 8.779 1.00 25.20 103 LYS A CA 1
ATOM 697 C C . LYS A 1 87 ? 21.071 40.624 9.905 1.00 25.17 103 LYS A C 1
ATOM 698 O O . LYS A 1 87 ? 20.738 41.029 11.059 1.00 26.25 103 LYS A O 1
ATOM 704 N N . LYS A 1 88 ? 21.218 39.340 9.582 1.00 25.53 104 LYS A N 1
ATOM 705 C CA . LYS A 1 88 ? 21.066 38.217 10.562 1.00 27.53 104 LYS A CA 1
ATOM 706 C C . LYS A 1 88 ? 22.133 38.339 11.657 1.00 26.35 104 LYS A C 1
ATOM 707 O O . LYS A 1 88 ? 21.842 38.208 12.878 1.00 25.71 104 LYS A O 1
ATOM 713 N N . GLN A 1 89 ? 23.373 38.569 11.226 1.00 26.21 105 GLN A N 1
ATOM 714 C CA . GLN A 1 89 ? 24.500 38.750 12.183 1.00 25.45 105 GLN A CA 1
ATOM 715 C C . GLN A 1 89 ? 24.304 39.978 13.063 1.00 26.18 105 GLN A C 1
ATOM 716 O O . GLN A 1 89 ? 24.645 39.961 14.274 1.00 24.02 105 GLN A O 1
ATOM 722 N N . ARG A 1 90 ? 23.742 41.032 12.461 1.00 25.03 106 ARG A N 1
ATOM 723 C CA . ARG A 1 90 ? 23.425 42.281 13.170 1.00 26.51 106 ARG A CA 1
ATOM 724 C C . ARG A 1 90 ? 22.455 42.062 14.322 1.00 27.03 106 ARG A C 1
ATOM 725 O O . ARG A 1 90 ? 22.719 42.508 15.475 1.00 26.22 106 ARG A O 1
ATOM 733 N N . ILE A 1 91 ? 21.347 41.375 14.023 1.00 26.93 107 ILE A N 1
ATOM 734 C CA . ILE A 1 91 ? 20.341 41.021 15.062 1.00 29.02 107 ILE A CA 1
ATOM 735 C C . ILE A 1 91 ? 21.012 40.278 16.239 1.00 28.74 107 ILE A C 1
ATOM 736 O O . ILE A 1 91 ? 20.789 40.623 17.422 1.00 28.99 107 ILE A O 1
ATOM 741 N N . GLU A 1 92 ? 21.816 39.274 15.906 1.00 27.98 108 GLU A N 1
ATOM 742 C CA . GLU A 1 92 ? 22.443 38.429 16.929 1.00 28.66 108 GLU A CA 1
ATOM 743 C C . GLU A 1 92 ? 23.464 39.200 17.749 1.00 26.96 108 GLU A C 1
ATOM 744 O O . GLU A 1 92 ? 23.587 38.970 18.977 1.00 27.13 108 GLU A O 1
ATOM 750 N N . LEU A 1 93 ? 24.215 40.082 17.092 1.00 23.93 109 LEU A N 1
ATOM 751 C CA . LEU A 1 93 ? 25.173 40.933 17.800 1.00 24.33 109 LEU A CA 1
ATOM 752 C C . LEU A 1 93 ? 24.415 41.916 18.707 1.00 24.46 109 LEU A C 1
ATOM 753 O O . LEU A 1 93 ? 24.828 42.140 19.860 1.00 24.71 109 LEU A O 1
ATOM 758 N N . LYS A 1 94 ? 23.341 42.517 18.186 1.00 25.16 110 LYS A N 1
ATOM 759 C CA . LYS A 1 94 ? 22.534 43.467 18.995 1.00 26.85 110 LYS A CA 1
ATOM 760 C C . LYS A 1 94 ? 21.996 42.743 20.233 1.00 27.14 110 LYS A C 1
ATOM 761 O O . LYS A 1 94 ? 22.041 43.299 21.336 1.00 28.16 110 LYS A O 1
ATOM 767 N N . ASN A 1 95 ? 21.516 41.519 20.053 1.00 27.23 111 ASN A N 1
ATOM 768 C CA . ASN A 1 95 ? 21.040 40.733 21.193 1.00 28.45 111 ASN A CA 1
ATOM 769 C C . ASN A 1 95 ? 22.145 40.481 22.229 1.00 28.47 111 ASN A C 1
ATOM 770 O O . ASN A 1 95 ? 21.888 40.704 23.424 1.00 28.40 111 ASN A O 1
ATOM 775 N N . ARG A 1 96 ? 23.353 40.110 21.784 1.00 26.48 112 ARG A N 1
ATOM 776 C CA . ARG A 1 96 ? 24.523 39.944 22.686 1.00 26.73 112 ARG A CA 1
ATOM 777 C C . ARG A 1 96 ? 24.859 41.199 23.485 1.00 27.54 112 ARG A C 1
ATOM 778 O O . ARG A 1 96 ? 25.084 41.132 24.730 1.00 26.67 112 ARG A O 1
ATOM 786 N N . ILE A 1 97 ? 24.881 42.339 22.792 1.00 25.71 113 ILE A N 1
ATOM 787 C CA . ILE A 1 97 ? 25.101 43.638 23.447 1.00 27.71 113 ILE A CA 1
ATOM 788 C C . ILE A 1 97 ? 24.013 43.916 24.495 1.00 28.22 113 ILE A C 1
ATOM 789 O O . ILE A 1 97 ? 24.320 44.325 25.650 1.00 28.44 113 ILE A O 1
ATOM 794 N N . ASP A 1 98 ? 22.769 43.640 24.150 1.00 28.63 114 ASP A N 1
ATOM 795 C CA . ASP A 1 98 ? 21.688 43.980 25.075 1.00 29.63 114 ASP A CA 1
ATOM 796 C C . ASP A 1 98 ? 21.766 43.131 26.333 1.00 29.86 114 ASP A C 1
ATOM 797 O O . ASP A 1 98 ? 21.485 43.645 27.408 1.00 29.28 114 ASP A O 1
ATOM 802 N N . VAL A 1 99 ? 22.166 41.870 26.185 1.00 29.29 115 VAL A N 1
ATOM 803 C CA . VAL A 1 99 ? 22.433 41.001 27.332 1.00 30.42 115 VAL A CA 1
ATOM 804 C C . VAL A 1 99 ? 23.604 41.492 28.205 1.00 30.09 115 VAL A C 1
ATOM 805 O O . VAL A 1 99 ? 23.505 41.475 29.444 1.00 29.76 115 VAL A O 1
ATOM 809 N N . MET A 1 100 ? 24.712 41.910 27.579 1.00 28.79 116 MET A N 1
ATOM 810 C CA . MET A 1 100 ? 25.826 42.496 28.331 1.00 29.15 116 MET A CA 1
ATOM 811 C C . MET A 1 100 ? 25.365 43.745 29.055 1.00 28.52 116 MET A C 1
ATOM 812 O O . MET A 1 100 ? 25.757 43.984 30.219 1.00 27.00 116 MET A O 1
ATOM 817 N N . GLN A 1 101 ? 24.539 44.561 28.391 1.00 28.07 117 GLN A N 1
ATOM 818 C CA . GLN A 1 101 ? 24.064 45.798 29.024 1.00 28.80 117 GLN A CA 1
ATOM 819 C C . GLN A 1 101 ? 23.184 45.509 30.277 1.00 28.41 117 GLN A C 1
ATOM 820 O O . GLN A 1 101 ? 23.290 46.205 31.289 1.00 28.89 117 GLN A O 1
ATOM 826 N N . GLU A 1 102 ? 22.353 44.492 30.194 1.00 27.93 118 GLU A N 1
ATOM 827 C CA . GLU A 1 102 ? 21.637 43.983 31.380 1.00 29.81 118 GLU A CA 1
ATOM 828 C C . GLU A 1 102 ? 22.569 43.697 32.552 1.00 28.48 118 GLU A C 1
ATOM 829 O O . GLU A 1 102 ? 22.285 44.102 33.692 1.00 28.30 118 GLU A O 1
ATOM 835 N N . ALA A 1 103 ? 23.647 42.961 32.281 1.00 27.75 119 ALA A N 1
ATOM 836 C CA . ALA A 1 103 ? 24.679 42.688 33.291 1.00 27.70 119 ALA A CA 1
ATOM 837 C C . ALA A 1 103 ? 25.326 43.968 33.830 1.00 27.31 119 ALA A C 1
ATOM 838 O O . ALA A 1 103 ? 25.580 44.083 35.059 1.00 27.64 119 ALA A O 1
ATOM 840 N N . LEU A 1 104 ? 25.629 44.929 32.951 1.00 26.46 120 LEU A N 1
ATOM 841 C CA . LEU A 1 104 ? 26.214 46.172 33.407 1.00 26.73 120 LEU A CA 1
ATOM 842 C C . LEU A 1 104 ? 25.232 46.925 34.333 1.00 26.79 120 LEU A C 1
ATOM 843 O O . LEU A 1 104 ? 25.646 47.528 35.339 1.00 24.98 120 LEU A O 1
ATOM 848 N N . ASP A 1 105 ? 23.956 46.922 33.975 1.00 27.41 121 ASP A N 1
ATOM 849 C CA . ASP A 1 105 ? 22.946 47.638 34.771 1.00 28.74 121 ASP A CA 1
ATOM 850 C C . ASP A 1 105 ? 22.938 46.978 36.149 1.00 29.59 121 ASP A C 1
ATOM 851 O O . ASP A 1 105 ? 22.816 47.674 37.163 1.00 29.16 121 ASP A O 1
ATOM 856 N N . ARG A 1 106 ? 23.115 45.650 36.178 1.00 28.84 122 ARG A N 1
ATOM 857 C CA . ARG A 1 106 ? 23.124 44.923 37.433 1.00 29.79 122 ARG A CA 1
ATOM 858 C C . ARG A 1 106 ? 24.308 45.294 38.348 1.00 29.44 122 ARG A C 1
ATOM 859 O O . ARG A 1 106 ? 24.070 45.550 39.545 1.00 29.48 122 ARG A O 1
ATOM 867 N N . LEU A 1 107 ? 25.539 45.336 37.804 1.00 26.87 123 LEU A N 1
ATOM 868 C CA . LEU A 1 107 ? 26.713 45.880 38.493 1.00 27.79 123 LEU A CA 1
ATOM 869 C C . LEU A 1 107 ? 26.512 47.283 38.969 1.00 28.46 123 LEU A C 1
ATOM 870 O O . LEU A 1 107 ? 26.862 47.577 40.115 1.00 29.43 123 LEU A O 1
ATOM 875 N N . ASP A 1 108 ? 25.968 48.174 38.127 1.00 28.28 124 ASP A N 1
ATOM 876 C CA . ASP A 1 108 ? 25.692 49.559 38.598 1.00 29.58 124 ASP A CA 1
ATOM 877 C C . ASP A 1 108 ? 24.742 49.620 39.818 1.00 29.64 124 ASP A C 1
ATOM 878 O O . ASP A 1 108 ? 24.974 50.400 40.772 1.00 30.99 124 ASP A O 1
ATOM 883 N N . PHE A 1 109 ? 23.698 48.807 39.772 1.00 29.33 125 PHE A N 1
ATOM 884 C CA . PHE A 1 109 ? 22.724 48.714 40.853 1.00 30.75 125 PHE A CA 1
ATOM 885 C C . PHE A 1 109 ? 23.413 48.301 42.134 1.00 30.34 125 PHE A C 1
ATOM 886 O O . PHE A 1 109 ? 23.265 48.941 43.212 1.00 29.83 125 PHE A O 1
ATOM 894 N N . LYS A 1 110 ? 24.159 47.223 42.027 1.00 28.78 126 LYS A N 1
ATOM 895 C CA . LYS A 1 110 ? 24.908 46.716 43.187 1.00 28.93 126 LYS A CA 1
ATOM 896 C C . LYS A 1 110 ? 25.937 47.729 43.702 1.00 29.11 126 LYS A C 1
ATOM 897 O O . LYS A 1 110 ? 26.065 47.939 44.934 1.00 28.13 126 LYS A O 1
ATOM 903 N N . ILE A 1 111 ? 26.618 48.421 42.786 1.00 27.97 127 ILE A N 1
ATOM 904 C CA . ILE A 1 111 ? 27.570 49.462 43.153 1.00 29.72 127 ILE A CA 1
ATOM 905 C C . ILE A 1 111 ? 26.902 50.674 43.808 1.00 31.05 127 ILE A C 1
ATOM 906 O O . ILE A 1 111 ? 27.450 51.253 44.768 1.00 30.92 127 ILE A O 1
ATOM 911 N N . ASP A 1 112 ? 25.737 51.067 43.302 1.00 32.38 128 ASP A N 1
ATOM 912 C CA . ASP A 1 112 ? 24.969 52.164 43.941 1.00 34.15 128 ASP A CA 1
ATOM 913 C C . ASP A 1 112 ? 24.528 51.791 45.343 1.00 34.60 128 ASP A C 1
ATOM 914 O O . ASP A 1 112 ? 24.540 52.635 46.235 1.00 34.73 128 ASP A O 1
ATOM 919 N N . ASN A 1 113 ? 24.094 50.543 45.532 1.00 34.96 129 ASN A N 1
ATOM 920 C CA . ASN A 1 113 ? 23.807 50.076 46.881 1.00 35.81 129 ASN A CA 1
ATOM 921 C C . ASN A 1 113 ? 25.010 50.210 47.836 1.00 35.32 129 ASN A C 1
ATOM 922 O O . ASN A 1 113 ? 24.848 50.738 48.950 1.00 36.19 129 ASN A O 1
ATOM 927 N N . TYR A 1 114 ? 26.208 49.798 47.403 1.00 34.63 130 TYR A N 1
ATOM 928 C CA . TYR A 1 114 ? 27.420 49.976 48.224 1.00 34.30 130 TYR A CA 1
ATOM 929 C C . TYR A 1 114 ? 27.715 51.446 48.551 1.00 35.69 130 TYR A C 1
ATOM 930 O O . TYR A 1 114 ? 27.863 51.801 49.725 1.00 36.11 130 TYR A O 1
ATOM 939 N N . ASP A 1 115 ? 27.800 52.289 47.517 1.00 36.36 131 ASP A N 1
ATOM 940 C CA . ASP A 1 115 ? 28.193 53.693 47.680 1.00 37.86 131 ASP A CA 1
ATOM 941 C C . ASP A 1 115 ? 27.111 54.554 48.339 1.00 37.73 131 ASP A C 1
ATOM 942 O O . ASP A 1 115 ? 27.443 55.561 48.968 1.00 39.31 131 ASP A O 1
ATOM 947 N N . THR A 1 116 ? 25.842 54.193 48.166 1.00 38.15 132 THR A N 1
ATOM 948 C CA . THR A 1 116 ? 24.714 55.042 48.623 1.00 38.37 132 THR A CA 1
ATOM 949 C C . THR A 1 116 ? 24.201 54.643 50.003 1.00 37.67 132 THR A C 1
ATOM 950 O O . THR A 1 116 ? 23.679 55.477 50.737 1.00 37.64 132 THR A O 1
ATOM 954 N N . HIS A 1 117 ? 24.326 53.364 50.326 1.00 36.13 133 HIS A N 1
ATOM 955 C CA . HIS A 1 117 ? 23.609 52.797 51.449 1.00 35.23 133 HIS A CA 1
ATOM 956 C C . HIS A 1 117 ? 24.580 52.161 52.404 1.00 33.63 133 HIS A C 1
ATOM 957 O O . HIS A 1 117 ? 24.771 52.666 53.495 1.00 32.53 133 HIS A O 1
ATOM 964 N N . LEU A 1 118 ? 25.237 51.096 51.958 1.00 32.16 134 LEU A N 1
ATOM 965 C CA . LEU A 1 118 ? 26.056 50.256 52.830 1.00 31.03 134 LEU A CA 1
ATOM 966 C C . LEU A 1 118 ? 27.327 50.913 53.405 1.00 31.03 134 LEU A C 1
ATOM 967 O O . LEU A 1 118 ? 27.572 50.820 54.621 1.00 31.03 134 LEU A O 1
ATOM 972 N N . ILE A 1 119 ? 28.121 51.583 52.571 1.00 30.94 135 ILE A N 1
ATOM 973 C CA . ILE A 1 119 ? 29.325 52.254 53.034 1.00 31.84 135 ILE A CA 1
ATOM 974 C C . ILE A 1 119 ? 29.008 53.503 53.893 1.00 32.63 135 ILE A C 1
ATOM 975 O O . ILE A 1 119 ? 29.528 53.614 55.021 1.00 32.57 135 ILE A O 1
ATOM 980 N N . PRO A 1 120 ? 28.143 54.423 53.404 1.00 34.12 136 PRO A N 1
ATOM 981 C CA . PRO A 1 120 ? 27.853 55.552 54.311 1.00 34.17 136 PRO A CA 1
ATOM 982 C C . PRO A 1 120 ? 27.219 55.093 55.631 1.00 34.35 136 PRO A C 1
ATOM 983 O O . PRO A 1 120 ? 27.497 55.690 56.686 1.00 34.47 136 PRO A O 1
ATOM 987 N N . ALA A 1 121 ? 26.401 54.038 55.594 1.00 33.83 137 ALA A N 1
ATOM 988 C CA . ALA A 1 121 ? 25.891 53.451 56.834 1.00 31.93 137 ALA A CA 1
ATOM 989 C C . ALA A 1 121 ? 27.038 53.047 57.791 1.00 32.06 137 ALA A C 1
ATOM 990 O O . ALA A 1 121 ? 27.005 53.358 58.983 1.00 31.39 137 ALA A O 1
ATOM 992 N N A GLN A 1 122 ? 28.036 52.343 57.269 0.50 31.55 138 GLN A N 1
ATOM 993 N N B GLN A 1 122 ? 28.035 52.347 57.263 0.50 30.82 138 GLN A N 1
ATOM 994 C CA A GLN A 1 122 ? 29.212 51.976 58.069 0.50 32.35 138 GLN A CA 1
ATOM 995 C CA B GLN A 1 122 ? 29.216 51.959 58.046 0.50 30.97 138 GLN A CA 1
ATOM 996 C C A GLN A 1 122 ? 29.939 53.216 58.601 0.50 32.42 138 GLN A C 1
ATOM 997 C C B GLN A 1 122 ? 29.977 53.188 58.578 0.50 31.63 138 GLN A C 1
ATOM 998 O O A GLN A 1 122 ? 30.315 53.276 59.771 0.50 32.30 138 GLN A O 1
ATOM 999 O O B GLN A 1 122 ? 30.404 53.217 59.730 0.50 31.62 138 GLN A O 1
ATOM 1010 N N . GLU A 1 123 ? 30.116 54.211 57.736 1.00 32.37 139 GLU A N 1
ATOM 1011 C CA . GLU A 1 123 ? 30.777 55.473 58.107 1.00 34.43 139 GLU A CA 1
ATOM 1012 C C . GLU A 1 123 ? 30.047 56.256 59.217 1.00 34.88 139 GLU A C 1
ATOM 1013 O O . GLU A 1 123 ? 30.665 56.732 60.169 1.00 34.59 139 GLU A O 1
ATOM 1019 N N . GLU A 1 124 ? 28.734 56.353 59.089 1.00 35.96 140 GLU A N 1
ATOM 1020 C CA . GLU A 1 124 ? 27.876 56.954 60.124 1.00 36.66 140 GLU A CA 1
ATOM 1021 C C . GLU A 1 124 ? 28.014 56.276 61.511 1.00 36.34 140 GLU A C 1
ATOM 1022 O O . GLU A 1 124 ? 28.135 56.959 62.536 1.00 35.07 140 GLU A O 1
ATOM 1028 N N . LEU A 1 125 ? 28.045 54.945 61.537 1.00 36.41 141 LEU A N 1
ATOM 1029 C CA . LEU A 1 125 ? 28.269 54.205 62.775 1.00 37.17 141 LEU A CA 1
ATOM 1030 C C . LEU A 1 125 ? 29.648 54.501 63.392 1.00 38.66 141 LEU A C 1
ATOM 1031 O O . LEU A 1 125 ? 29.745 54.670 64.614 1.00 38.15 141 LEU A O 1
ATOM 1036 N N . LYS A 1 126 ? 30.697 54.606 62.560 1.00 39.62 142 LYS A N 1
ATOM 1037 C CA . LYS A 1 126 ? 32.047 54.911 63.063 1.00 41.20 142 LYS A CA 1
ATOM 1038 C C . LYS A 1 126 ? 32.075 56.298 63.698 1.00 43.01 142 LYS A C 1
ATOM 1039 O O . LYS A 1 126 ? 32.730 56.503 64.721 1.00 44.55 142 LYS A O 1
ATOM 1045 N N . ASP A 1 127 ? 31.368 57.250 63.089 1.00 44.35 143 ASP A N 1
ATOM 1046 C CA . ASP A 1 127 ? 31.266 58.604 63.637 1.00 46.02 143 ASP A CA 1
ATOM 1047 C C . ASP A 1 127 ? 30.490 58.663 64.949 1.00 47.03 143 ASP A C 1
ATOM 1048 O O . ASP A 1 127 ? 30.909 59.331 65.911 1.00 46.45 143 A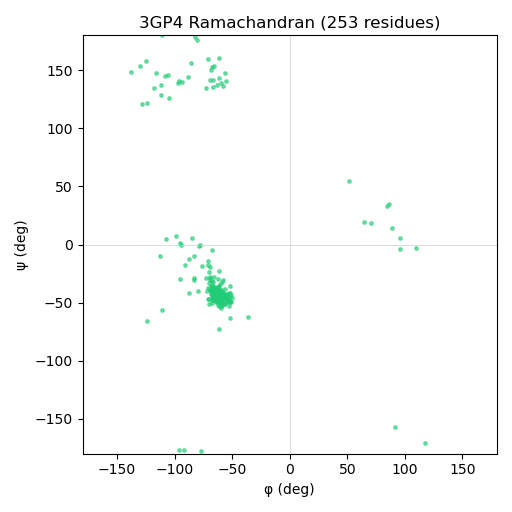SP A O 1
ATOM 1053 N N . PHE A 1 128 ? 29.361 57.961 64.977 1.00 47.50 144 PHE A N 1
ATOM 1054 C CA . PHE A 1 128 ? 28.558 57.882 66.175 1.00 49.06 144 PHE A CA 1
ATOM 1055 C C . PHE A 1 128 ? 29.450 57.425 67.324 1.00 50.26 144 PHE A C 1
ATOM 1056 O O . PHE A 1 128 ? 29.415 58.001 68.414 1.00 50.32 144 PHE A O 1
ATOM 1064 N N . ASN A 1 129 ? 30.257 56.399 67.050 1.00 51.39 145 ASN A N 1
ATOM 1065 C CA . ASN A 1 129 ? 31.131 55.772 68.040 1.00 53.01 145 ASN A CA 1
ATOM 1066 C C . ASN A 1 129 ? 32.305 56.610 68.522 1.00 54.33 145 ASN A C 1
ATOM 1067 O O . ASN A 1 129 ? 32.772 56.417 69.651 1.00 54.96 145 ASN A O 1
ATOM 1072 N N . VAL A 1 130 ? 32.787 57.525 67.682 1.00 55.85 146 VAL A N 1
ATOM 1073 C CA . VAL A 1 130 ? 33.804 58.500 68.123 1.00 57.33 146 VAL A CA 1
ATOM 1074 C C . VAL A 1 130 ? 33.160 59.666 68.913 1.00 58.44 146 VAL A C 1
ATOM 1075 O O . VAL A 1 130 ? 33.691 60.105 69.947 1.00 58.59 146 VAL A O 1
ATOM 1079 N N . GLU A 1 131 ? 32.000 60.127 68.443 1.00 59.49 147 GLU A N 1
ATOM 1080 C CA . GLU A 1 131 ? 31.294 61.253 69.061 1.00 60.72 147 GLU A CA 1
ATOM 1081 C C . GLU A 1 131 ? 30.399 60.829 70.254 1.00 61.11 147 GLU A C 1
ATOM 1082 O O . GLU A 1 131 ? 29.654 61.633 70.814 1.00 61.36 147 GLU A O 1
ATOM 1088 N N . ARG A 1 132 ? 30.491 59.556 70.622 1.00 61.68 148 ARG A N 1
ATOM 1089 C CA . ARG A 1 132 ? 29.917 59.029 71.854 1.00 62.21 148 ARG A CA 1
ATOM 1090 C C . ARG A 1 132 ? 31.066 58.614 72.779 1.00 62.46 148 ARG A C 1
ATOM 1091 O O . ARG A 1 132 ? 30.850 58.309 73.951 1.00 62.58 148 ARG A O 1
ATOM 1099 N N . SER A 1 133 ? 32.284 58.607 72.233 1.00 62.88 149 SER A N 1
ATOM 1100 C CA . SER A 1 133 ? 33.481 58.274 73.001 1.00 63.06 149 SER A CA 1
ATOM 1101 C C . SER A 1 133 ? 34.401 59.490 73.066 1.00 63.09 149 SER A C 1
ATOM 1102 O O . SER A 1 133 ? 35.522 59.400 73.565 1.00 62.95 149 SER A O 1
ATOM 1105 N N . SER B 1 2 ? 12.712 24.322 50.420 1.00 29.54 18 SER B N 1
ATOM 1106 C CA . SER B 1 2 ? 14.000 24.424 49.652 1.00 29.88 18 SER B CA 1
ATOM 1107 C C . SER B 1 2 ? 14.071 23.436 48.492 1.00 29.53 18 SER B C 1
ATOM 1108 O O . SER B 1 2 ? 13.270 22.500 48.405 1.00 30.51 18 SER B O 1
ATOM 1111 N N . LEU B 1 3 ? 15.060 23.621 47.626 1.00 29.57 19 LEU B N 1
ATOM 1112 C CA . LEU B 1 3 ? 15.135 22.822 46.392 1.00 29.41 19 LEU B CA 1
ATOM 1113 C C . LEU B 1 3 ? 16.259 21.809 46.422 1.00 28.50 19 LEU B C 1
ATOM 1114 O O . LEU B 1 3 ? 17.333 22.092 46.951 1.00 27.32 19 LEU B O 1
ATOM 1119 N N . ASN B 1 4 ? 16.040 20.638 45.818 1.00 27.39 20 ASN B N 1
ATOM 1120 C CA . ASN B 1 4 ? 17.150 19.716 45.567 1.00 27.15 20 ASN B CA 1
ATOM 1121 C C . ASN B 1 4 ? 17.883 20.198 44.310 1.00 26.87 20 ASN B C 1
ATOM 1122 O O . ASN B 1 4 ? 17.448 21.165 43.695 1.00 25.31 20 ASN B O 1
ATOM 1127 N N . ILE B 1 5 ? 18.981 19.541 43.947 1.00 26.17 21 ILE B N 1
ATOM 1128 C CA . ILE B 1 5 ? 19.813 20.050 42.858 1.00 26.17 21 ILE B CA 1
ATOM 1129 C C . ILE B 1 5 ? 19.081 20.023 41.480 1.00 27.02 21 ILE B C 1
ATOM 1130 O O . ILE B 1 5 ? 19.245 20.923 40.653 1.00 25.26 21 ILE B O 1
ATOM 1135 N N . LYS B 1 6 ? 18.273 18.991 41.267 1.00 26.65 22 LYS B N 1
ATOM 1136 C CA . LYS B 1 6 ? 17.597 18.862 39.976 1.00 28.92 22 LYS B CA 1
ATOM 1137 C C . LYS B 1 6 ? 16.605 20.002 39.838 1.00 28.24 22 LYS B C 1
ATOM 1138 O O . LYS B 1 6 ? 16.535 20.642 38.802 1.00 28.64 22 LYS B O 1
ATOM 1144 N N . GLU B 1 7 ? 15.873 20.280 40.913 1.00 29.53 23 GLU B N 1
ATOM 1145 C CA . GLU B 1 7 ? 14.951 21.418 40.966 1.00 30.56 23 GLU B CA 1
ATOM 1146 C C . GLU B 1 7 ? 15.704 22.748 40.849 1.00 29.86 23 GLU B C 1
ATOM 1147 O O . GLU B 1 7 ? 15.216 23.683 40.208 1.00 30.43 23 GLU B O 1
ATOM 1153 N N . ALA B 1 8 ? 16.885 22.841 41.463 1.00 29.45 24 ALA B N 1
ATOM 1154 C CA . ALA B 1 8 ? 17.668 24.081 41.378 1.00 29.56 24 ALA B CA 1
ATOM 1155 C C . ALA B 1 8 ? 18.182 24.305 39.948 1.00 29.80 24 ALA B C 1
ATOM 1156 O O . ALA B 1 8 ? 18.269 25.454 39.503 1.00 30.49 24 ALA B O 1
ATOM 1158 N N . SER B 1 9 ? 18.524 23.214 39.260 1.00 30.42 25 SER B N 1
ATOM 1159 C CA . SER B 1 9 ? 19.023 23.285 37.896 1.00 31.85 25 SER B CA 1
ATOM 1160 C C . SER B 1 9 ? 17.899 23.755 36.991 1.00 32.84 25 SER B C 1
ATOM 1161 O O . SER B 1 9 ? 18.078 24.683 36.229 1.00 32.46 25 SER B O 1
ATOM 1164 N N . GLU B 1 10 ? 16.734 23.120 37.097 1.00 33.97 26 GLU B N 1
ATOM 1165 C CA . GLU B 1 10 ? 15.598 23.495 36.227 1.00 35.92 26 GLU B CA 1
ATOM 1166 C C . GLU B 1 10 ? 15.180 24.936 36.450 1.00 35.89 26 GLU B C 1
ATOM 1167 O O . GLU B 1 10 ? 14.954 25.667 35.488 1.00 36.98 26 GLU B O 1
ATOM 1173 N N . LYS B 1 11 ? 15.120 25.358 37.712 1.00 35.75 27 LYS B N 1
ATOM 1174 C CA . LYS B 1 11 ? 14.832 26.762 38.042 1.00 35.49 27 LYS B CA 1
ATOM 1175 C C . LYS B 1 11 ? 15.844 27.810 37.544 1.00 35.04 27 LYS B C 1
ATOM 1176 O O . LYS B 1 11 ? 15.452 28.870 37.039 1.00 34.35 27 LYS B O 1
ATOM 1182 N N . SER B 1 12 ? 17.135 27.519 37.669 1.00 33.51 28 SER B N 1
ATOM 1183 C CA . SER B 1 12 ? 18.157 28.499 37.324 1.00 33.49 28 SER B CA 1
ATOM 1184 C C . SER B 1 12 ? 18.560 28.459 35.842 1.00 33.46 28 SER B C 1
ATOM 1185 O O . SER B 1 12 ? 19.252 29.359 35.349 1.00 34.37 28 SER B O 1
ATOM 1188 N N . GLY B 1 13 ? 18.140 27.411 35.146 1.00 33.67 29 GLY B N 1
ATOM 1189 C CA .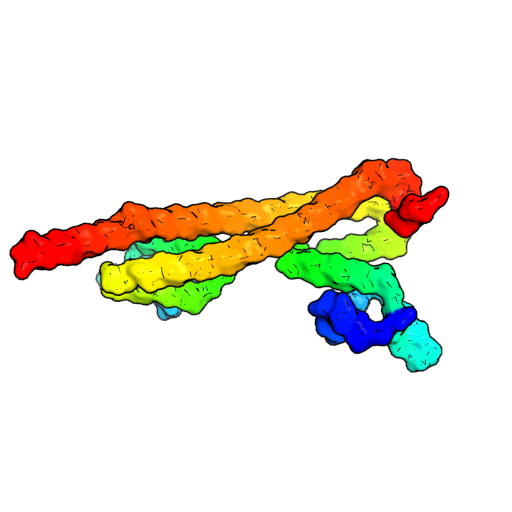 GLY B 1 13 ? 18.612 27.155 33.781 1.00 33.48 29 GLY B CA 1
ATOM 1190 C C . GLY B 1 13 ? 20.110 26.849 33.724 1.00 33.24 29 GLY B C 1
ATOM 1191 O O . GLY B 1 13 ? 20.723 26.991 32.686 1.00 34.70 29 GLY B O 1
ATOM 1192 N N . VAL B 1 14 ? 20.699 26.455 34.854 1.00 31.92 30 VAL B N 1
ATOM 1193 C CA . VAL B 1 14 ? 22.112 26.095 34.945 1.00 30.47 30 VAL B CA 1
ATOM 1194 C C . VAL B 1 14 ? 22.155 24.589 35.205 1.00 29.03 30 VAL B C 1
ATOM 1195 O O . VAL B 1 14 ? 21.383 24.107 36.000 1.00 28.90 30 VAL B O 1
ATOM 1199 N N . SER B 1 15 ? 23.042 23.845 34.549 1.00 27.20 31 SER B N 1
ATOM 1200 C CA . SER B 1 15 ? 23.029 22.384 34.684 1.00 26.95 31 SER B CA 1
ATOM 1201 C C . SER B 1 15 ? 23.454 22.019 36.109 1.00 26.27 31 SER B C 1
ATOM 1202 O O . SER B 1 15 ? 24.193 22.783 36.736 1.00 26.18 31 SER B O 1
ATOM 1205 N N . ALA B 1 16 ? 22.942 20.896 36.605 1.00 26.33 32 ALA B N 1
ATOM 1206 C CA . ALA B 1 16 ? 23.352 20.364 37.924 1.00 25.70 32 ALA B CA 1
ATOM 1207 C C . ALA B 1 16 ? 24.872 20.242 38.103 1.00 25.74 32 ALA B C 1
ATOM 1208 O O . ALA B 1 16 ? 25.412 20.591 39.182 1.00 25.86 32 ALA B O 1
ATOM 1210 N N . ASP B 1 17 ? 25.578 19.752 37.086 1.00 25.01 33 ASP B N 1
ATOM 1211 C CA . ASP B 1 17 ? 27.034 19.654 37.195 1.00 25.37 33 ASP B CA 1
ATOM 1212 C C . ASP B 1 17 ? 27.707 21.019 37.248 1.00 23.44 33 ASP B C 1
ATOM 1213 O O . ASP B 1 17 ? 28.754 21.148 37.852 1.00 21.97 33 ASP B O 1
ATOM 1218 N N . THR B 1 18 ? 27.121 22.018 36.593 1.00 22.80 34 THR B N 1
ATOM 1219 C CA . THR B 1 18 ? 27.685 23.378 36.644 1.00 21.64 34 THR B CA 1
ATOM 1220 C C . THR B 1 18 ? 27.520 23.935 38.042 1.00 22.12 34 THR B C 1
ATOM 1221 O O . THR B 1 18 ? 28.413 24.601 38.561 1.00 21.76 34 THR B O 1
ATOM 1225 N N . ILE B 1 19 ? 26.386 23.624 38.639 1.00 21.25 35 ILE B N 1
ATOM 1226 C CA . ILE B 1 19 ? 26.084 24.050 40.028 1.00 21.62 35 ILE B CA 1
ATOM 1227 C C . ILE B 1 19 ? 27.074 23.383 40.989 1.00 20.83 35 ILE B C 1
ATOM 1228 O O . ILE B 1 19 ? 27.599 24.039 41.887 1.00 19.73 35 ILE B O 1
ATOM 1233 N N . ARG B 1 20 ? 27.322 22.090 40.792 1.00 20.48 36 ARG B N 1
ATOM 1234 C CA . ARG B 1 20 ? 28.316 21.329 41.601 1.00 21.29 36 ARG B CA 1
ATOM 1235 C C . ARG B 1 20 ? 29.684 21.997 41.495 1.00 22.20 36 ARG B C 1
ATOM 1236 O O . ARG B 1 20 ? 30.400 22.172 42.500 1.00 20.83 36 ARG B O 1
ATOM 1244 N N . TYR B 1 21 ? 30.047 22.381 40.255 1.00 21.90 37 TYR B N 1
ATOM 1245 C CA . TYR B 1 21 ? 31.314 23.034 39.981 1.00 21.13 37 TYR B CA 1
ATOM 1246 C C . TYR B 1 21 ? 31.398 24.410 40.649 1.00 21.97 37 TYR B C 1
ATOM 1247 O O . TYR B 1 21 ? 32.442 24.708 41.299 1.00 22.27 37 TYR B O 1
ATOM 1256 N N . TYR B 1 22 ? 30.324 25.206 40.503 1.00 21.27 38 TYR B N 1
ATOM 1257 C CA . TYR B 1 22 ? 30.247 26.549 41.130 1.00 21.42 38 TYR B CA 1
ATOM 1258 C C . TYR B 1 22 ? 30.522 26.421 42.613 1.00 21.75 38 TYR B C 1
ATOM 1259 O O . TYR B 1 22 ? 31.277 27.223 43.164 1.00 20.67 38 TYR B O 1
ATOM 1268 N N . GLU B 1 23 ? 29.865 25.460 43.250 1.00 20.80 39 GLU B N 1
ATOM 1269 C CA . GLU B 1 23 ? 30.090 25.298 44.716 1.00 21.95 39 GLU B CA 1
ATOM 1270 C C . GLU B 1 23 ? 31.519 24.840 45.023 1.00 22.19 39 GLU B C 1
ATOM 1271 O O . GLU B 1 23 ? 32.175 25.361 45.953 1.00 21.83 39 GLU B O 1
ATOM 1277 N N . ARG B 1 24 ? 32.009 23.855 44.266 1.00 21.38 40 ARG B N 1
ATOM 1278 C CA . ARG B 1 24 ? 33.319 23.274 44.562 1.00 21.55 40 ARG B CA 1
ATOM 1279 C C . ARG B 1 24 ? 34.426 24.337 44.504 1.00 21.13 40 ARG B C 1
ATOM 1280 O O . ARG B 1 24 ? 35.309 24.365 45.372 1.00 21.07 40 ARG B O 1
ATOM 1288 N N . ILE B 1 25 ? 34.393 25.205 43.505 1.00 21.94 41 ILE B N 1
ATOM 1289 C CA . ILE B 1 25 ? 35.503 26.144 43.347 1.00 21.87 41 ILE B CA 1
ATOM 1290 C C . ILE B 1 25 ? 35.278 27.524 44.005 1.00 22.38 41 ILE B C 1
ATOM 1291 O O . ILE B 1 25 ? 36.159 28.385 43.963 1.00 23.24 41 ILE B O 1
ATOM 1296 N N . GLY B 1 26 ? 34.111 27.698 44.618 1.00 22.36 42 GLY B N 1
ATOM 1297 C CA . GLY B 1 26 ? 33.812 28.898 45.435 1.00 22.29 42 GLY B CA 1
ATOM 1298 C C . GLY B 1 26 ? 33.270 30.084 44.672 1.00 21.46 42 GLY B C 1
ATOM 1299 O O . GLY B 1 26 ? 33.605 31.244 45.001 1.00 21.96 42 GLY B O 1
ATOM 1300 N N . LEU B 1 27 ? 32.471 29.786 43.642 1.00 20.95 43 LEU B N 1
ATOM 1301 C CA . LEU B 1 27 ? 31.636 30.775 42.917 1.00 21.12 43 LEU B CA 1
ATOM 1302 C C . LEU B 1 27 ? 30.306 31.043 43.609 1.00 21.36 43 LEU B C 1
ATOM 1303 O O . LEU B 1 27 ? 29.758 32.146 43.534 1.00 23.11 43 LEU B O 1
ATOM 1308 N N . ILE B 1 28 ? 29.814 30.043 44.326 1.00 22.24 44 ILE B N 1
ATOM 1309 C CA . ILE B 1 28 ? 28.572 30.185 45.133 1.00 22.41 44 ILE B CA 1
ATOM 1310 C C . ILE B 1 28 ? 28.884 29.660 46.543 1.00 22.93 44 ILE B C 1
ATOM 1311 O O . ILE B 1 28 ? 29.809 28.855 46.728 1.00 21.89 44 ILE B O 1
ATOM 1316 N N . PRO B 1 29 ? 28.149 30.165 47.544 1.00 23.68 45 PRO B N 1
ATOM 1317 C CA . PRO B 1 29 ? 28.441 29.767 48.931 1.00 24.81 45 PRO B CA 1
ATOM 1318 C C . PRO B 1 29 ? 28.259 28.261 49.112 1.00 23.93 45 PRO B C 1
ATOM 1319 O O . PRO B 1 29 ? 27.519 27.639 48.360 1.00 23.80 45 PRO B O 1
ATOM 1323 N N . PRO B 1 30 ? 28.848 27.683 50.168 1.00 24.76 46 PRO B N 1
ATOM 1324 C CA . PRO B 1 30 ? 28.603 26.289 50.493 1.00 24.73 46 PRO B CA 1
ATOM 1325 C C . PRO B 1 30 ? 27.121 26.071 50.716 1.00 23.65 46 PRO B C 1
ATOM 1326 O O . PRO B 1 30 ? 26.472 26.878 51.380 1.00 23.26 46 PRO B O 1
ATOM 1330 N N . ILE B 1 31 ? 26.615 24.982 50.168 1.00 23.45 47 ILE B N 1
ATOM 1331 C CA . ILE B 1 31 ? 25.211 24.605 50.209 1.00 23.11 47 ILE B CA 1
ATOM 1332 C C . ILE B 1 31 ? 24.975 23.636 51.352 1.00 22.65 47 ILE B C 1
ATOM 1333 O O . ILE B 1 31 ? 25.784 22.746 51.589 1.00 23.04 47 ILE B O 1
ATOM 1338 N N . HIS B 1 32 ? 23.848 23.789 52.036 1.00 23.23 48 HIS B N 1
ATOM 1339 C CA . HIS B 1 32 ? 23.471 22.844 53.104 1.00 25.13 48 HIS B CA 1
ATOM 1340 C C . HIS B 1 32 ? 23.302 21.436 52.557 1.00 25.54 48 HIS B C 1
ATOM 1341 O O . HIS B 1 32 ? 22.745 21.242 51.453 1.00 25.05 48 HIS B O 1
ATOM 1348 N N . ARG B 1 33 ? 23.717 20.454 53.368 1.00 25.55 49 ARG B N 1
ATOM 1349 C CA . ARG B 1 33 ? 23.535 19.028 53.074 1.00 25.48 49 ARG B CA 1
ATOM 1350 C C . ARG B 1 33 ? 22.531 18.516 54.095 1.00 26.51 49 ARG B C 1
ATOM 1351 O O . ARG B 1 33 ? 22.710 18.786 55.297 1.00 25.73 49 ARG B O 1
ATOM 1359 N N . ASN B 1 34 ? 21.475 17.833 53.653 1.00 25.04 50 ASN B N 1
ATOM 1360 C CA . ASN B 1 34 ? 20.454 17.300 54.617 1.00 26.67 50 ASN B CA 1
ATOM 1361 C C . ASN B 1 34 ? 20.978 16.046 55.320 1.00 27.11 50 ASN B C 1
ATOM 1362 O O . ASN B 1 34 ? 22.132 15.670 55.113 1.00 25.81 50 ASN B O 1
ATOM 1367 N N . GLU B 1 35 ? 20.159 15.424 56.186 1.00 28.21 51 GLU B N 1
ATOM 1368 C CA . GLU B 1 35 ? 20.571 14.219 56.933 1.00 30.91 51 GLU B CA 1
ATOM 1369 C C . GLU B 1 35 ? 21.142 13.091 56.087 1.00 30.98 51 GLU B C 1
ATOM 1370 O O . GLU B 1 35 ? 21.967 12.302 56.569 1.00 31.65 51 GLU B O 1
ATOM 1376 N N . SER B 1 36 ? 20.580 12.943 54.883 1.00 31.29 52 SER B N 1
ATOM 1377 C CA . SER B 1 36 ? 20.934 11.875 53.954 1.00 30.71 52 SER B CA 1
ATOM 1378 C C . SER B 1 36 ? 22.172 12.207 53.129 1.00 29.88 52 SER B C 1
ATOM 1379 O O . SER B 1 36 ? 22.677 11.354 52.434 1.00 30.62 52 SER B O 1
ATOM 1382 N N . GLY B 1 37 ? 22.639 13.453 53.192 1.00 29.49 53 GLY B N 1
ATOM 1383 C CA . GLY B 1 37 ? 23.910 13.838 52.589 1.00 28.52 53 GLY B CA 1
ATOM 1384 C C . GLY B 1 37 ? 23.731 14.729 51.366 1.00 27.58 53 GLY B C 1
ATOM 1385 O O . GLY B 1 37 ? 24.710 15.218 50.805 1.00 27.12 53 GLY B O 1
ATOM 1386 N N . VAL B 1 38 ? 22.475 14.970 51.004 1.00 27.67 54 VAL B N 1
ATOM 1387 C CA . VAL B 1 38 ? 22.077 15.664 49.775 1.00 27.44 54 VAL B CA 1
ATOM 1388 C C . VAL B 1 38 ? 21.977 17.196 49.890 1.00 26.88 54 VAL B C 1
ATOM 1389 O O . VAL B 1 38 ? 21.570 17.729 50.936 1.00 26.22 54 VAL B O 1
ATOM 1393 N N . ARG B 1 39 ? 22.346 17.908 48.810 1.00 25.64 55 ARG B N 1
ATOM 1394 C CA . ARG B 1 39 ? 22.227 19.366 48.782 1.00 25.46 55 ARG B CA 1
ATOM 1395 C C . ARG B 1 39 ? 20.786 19.869 48.801 1.00 24.81 55 ARG B C 1
ATOM 1396 O O . ARG B 1 39 ? 19.894 19.366 48.070 1.00 25.43 55 ARG B O 1
ATOM 1404 N N . LYS B 1 40 ? 20.566 20.885 49.628 1.00 24.67 56 LYS B N 1
ATOM 1405 C CA . LYS B 1 40 ? 19.278 21.568 49.691 1.00 24.94 56 LYS B CA 1
ATOM 1406 C C . LYS B 1 40 ? 19.481 23.076 49.544 1.00 25.25 56 LYS B C 1
ATOM 1407 O O . LYS B 1 40 ? 20.233 23.690 50.302 1.00 24.39 56 LYS B O 1
ATOM 1413 N N . PHE B 1 41 ? 18.862 23.652 48.514 1.00 25.76 57 PHE B N 1
ATOM 1414 C CA . PHE B 1 41 ? 19.202 25.017 48.055 1.00 25.69 57 PHE B CA 1
ATOM 1415 C C . PHE B 1 41 ? 18.124 25.988 48.488 1.00 25.48 57 PHE B C 1
ATOM 1416 O O . PHE B 1 41 ? 16.943 25.778 48.191 1.00 25.78 57 PHE B O 1
ATOM 1424 N N . GLY B 1 42 ? 18.515 27.051 49.176 1.00 25.63 58 GLY B N 1
ATOM 1425 C CA . GLY B 1 42 ? 17.547 28.075 49.601 1.00 27.06 58 GLY B CA 1
ATOM 1426 C C . GLY B 1 42 ? 17.507 29.232 48.622 1.00 27.65 58 GLY B C 1
ATOM 1427 O O . GLY B 1 42 ? 18.230 29.202 47.632 1.00 27.24 58 GLY B O 1
ATOM 1428 N N . ALA B 1 43 ? 16.709 30.269 48.915 1.00 27.66 59 ALA B N 1
ATOM 1429 C CA . ALA B 1 43 ? 16.589 31.420 47.988 1.00 28.29 59 ALA B CA 1
ATOM 1430 C C . ALA B 1 43 ? 17.913 32.147 47.694 1.00 27.23 59 ALA B C 1
ATOM 1431 O O . ALA B 1 43 ? 18.196 32.475 46.541 1.00 27.63 59 ALA B O 1
ATOM 1433 N N . GLU B 1 44 ? 18.708 32.431 48.718 1.00 26.21 60 GLU B N 1
ATOM 1434 C CA . GLU B 1 44 ? 19.988 33.103 48.504 1.00 27.41 60 GLU B CA 1
ATOM 1435 C C . GLU B 1 44 ? 20.937 32.238 47.649 1.00 25.88 60 GLU B C 1
ATOM 1436 O O . GLU B 1 44 ? 21.618 32.769 46.766 1.00 27.42 60 GLU B O 1
ATOM 1442 N N . ASP B 1 45 ? 20.957 30.932 47.863 1.00 24.66 61 ASP B N 1
ATOM 1443 C CA . ASP B 1 45 ? 21.723 30.045 46.938 1.00 24.77 61 ASP B CA 1
ATOM 1444 C C . ASP B 1 45 ? 21.308 30.231 45.461 1.00 25.08 61 ASP B C 1
ATOM 1445 O O . ASP B 1 45 ? 22.169 30.360 44.563 1.00 23.78 61 ASP B O 1
ATOM 1450 N N . LEU B 1 46 ? 20.007 30.241 45.194 1.00 26.38 62 LEU B N 1
ATOM 1451 C CA . LEU B 1 46 ? 19.554 30.452 43.808 1.00 26.86 62 LEU B CA 1
ATOM 1452 C C . LEU B 1 46 ? 19.975 31.809 43.266 1.00 27.16 62 LEU B C 1
ATOM 1453 O O . LEU B 1 46 ? 20.341 31.931 42.088 1.00 27.93 62 LEU B O 1
ATOM 1458 N N . ARG B 1 47 ? 19.950 32.823 44.120 1.00 27.60 63 ARG B N 1
ATOM 1459 C CA . ARG B 1 47 ? 20.352 34.164 43.711 1.00 27.14 63 ARG B CA 1
ATOM 1460 C C . ARG B 1 47 ? 21.837 34.177 43.321 1.00 26.71 63 ARG B C 1
ATOM 1461 O O . ARG B 1 47 ? 22.192 34.793 42.306 1.00 25.98 63 ARG B O 1
ATOM 1469 N N . TRP B 1 48 ? 22.697 33.509 44.111 1.00 24.94 64 TRP B N 1
ATOM 1470 C CA . TRP B 1 48 ? 24.152 33.395 43.778 1.00 24.81 64 TRP B CA 1
ATOM 1471 C C . TRP B 1 48 ? 24.400 32.652 42.467 1.00 23.56 64 TRP B C 1
ATOM 1472 O O . TRP B 1 48 ? 25.239 33.084 41.654 1.00 23.93 64 TRP B O 1
ATOM 1483 N N . ILE B 1 49 ? 23.627 31.586 42.246 1.00 22.18 65 ILE B N 1
ATOM 1484 C CA . ILE B 1 49 ? 23.696 30.813 41.014 1.00 23.23 65 ILE B CA 1
ATOM 1485 C C . ILE B 1 49 ? 23.372 31.697 39.790 1.00 24.02 65 ILE B C 1
ATOM 1486 O O . ILE B 1 49 ? 24.138 31.715 38.817 1.00 23.38 65 ILE B O 1
ATOM 1491 N N . LEU B 1 50 ? 22.274 32.431 39.889 1.00 24.68 66 LEU B N 1
ATOM 1492 C CA . LEU B 1 50 ? 21.806 33.336 38.811 1.00 26.68 66 LEU B CA 1
ATOM 1493 C C . LEU B 1 50 ? 22.791 34.477 38.554 1.00 26.18 66 LEU B C 1
ATOM 1494 O O . LEU B 1 50 ? 23.061 34.831 37.386 1.00 24.99 66 LEU B O 1
ATOM 1499 N N . PHE B 1 51 ? 23.305 35.076 39.629 1.00 25.56 67 PHE B N 1
ATOM 1500 C CA . PHE B 1 51 ? 24.333 36.121 39.511 1.00 25.12 67 PHE B CA 1
ATOM 1501 C C . PHE B 1 51 ? 25.583 35.581 38.821 1.00 24.63 67 PHE B C 1
ATOM 1502 O O . PHE B 1 51 ? 26.117 36.260 37.939 1.00 22.03 67 PHE B O 1
ATOM 1510 N N . THR B 1 52 ? 26.037 34.375 39.198 1.00 23.68 68 THR B N 1
ATOM 1511 C CA . THR B 1 52 ? 27.223 33.766 38.586 1.00 23.61 68 THR B CA 1
ATOM 1512 C C . THR B 1 52 ? 27.029 33.498 37.091 1.00 24.81 68 THR B C 1
ATOM 1513 O O . THR B 1 52 ? 27.899 33.849 36.269 1.00 24.25 68 THR B O 1
ATOM 1517 N N . ARG B 1 53 ? 25.909 32.859 36.767 1.00 25.14 69 ARG B N 1
ATOM 1518 C CA . ARG B 1 53 ? 25.517 32.561 35.375 1.00 26.20 69 ARG B CA 1
ATOM 1519 C C . ARG B 1 53 ? 25.558 33.862 34.568 1.00 24.99 69 ARG B C 1
ATOM 1520 O O . ARG B 1 53 ? 26.236 33.935 33.533 1.00 23.82 69 ARG B O 1
ATOM 1528 N N . GLN B 1 54 ? 24.870 34.885 35.069 1.00 24.42 70 GLN B N 1
ATOM 1529 C CA . GLN B 1 54 ? 24.801 36.187 34.375 1.00 24.50 70 GLN B CA 1
ATOM 1530 C C . GLN B 1 54 ? 26.139 36.877 34.188 1.00 24.18 70 GLN B C 1
ATOM 1531 O O . GLN B 1 54 ? 26.448 37.379 33.074 1.00 25.00 70 GLN B O 1
ATOM 1537 N N . MET B 1 55 ? 26.942 36.939 35.258 1.00 22.41 71 MET B N 1
ATOM 1538 C CA . MET B 1 55 ? 28.257 37.596 35.153 1.00 23.20 71 MET B CA 1
ATOM 1539 C C . MET B 1 55 ? 29.259 36.826 34.287 1.00 23.12 71 MET B C 1
ATOM 1540 O O . MET B 1 55 ? 30.033 37.443 33.531 1.00 23.68 71 MET B O 1
ATOM 1545 N N . ARG B 1 56 ? 29.240 35.500 34.373 1.00 23.89 72 ARG B N 1
ATOM 1546 C CA . ARG B 1 56 ? 30.099 34.671 33.502 1.00 24.66 72 ARG B CA 1
ATOM 1547 C C . ARG B 1 56 ? 29.740 34.882 32.025 1.00 25.29 72 ARG B C 1
ATOM 1548 O O . ARG B 1 56 ? 30.630 35.011 31.158 1.00 25.43 72 ARG B O 1
ATOM 1556 N N . ARG B 1 57 ? 28.449 34.934 31.746 1.00 25.20 73 ARG B N 1
ATOM 1557 C CA . ARG B 1 57 ? 28.018 35.118 30.348 1.00 27.37 73 ARG B CA 1
ATOM 1558 C C . ARG B 1 57 ? 28.363 36.511 29.869 1.00 25.92 73 ARG B C 1
ATOM 1559 O O . ARG B 1 57 ? 28.626 36.697 28.678 1.00 24.62 73 ARG B O 1
ATOM 1567 N N . ALA B 1 58 ? 28.401 37.486 30.790 1.00 25.02 74 ALA B N 1
ATOM 1568 C CA . ALA B 1 58 ? 28.928 38.839 30.501 1.00 24.13 74 ALA B CA 1
ATOM 1569 C C . ALA B 1 58 ? 30.469 38.974 30.469 1.00 23.18 74 ALA B C 1
ATOM 1570 O O . ALA B 1 58 ? 30.987 40.067 30.214 1.00 23.53 74 ALA B O 1
ATOM 1572 N N . GLY B 1 59 ? 31.194 37.884 30.714 1.00 23.24 75 GLY B N 1
ATOM 1573 C CA . GLY B 1 59 ? 32.638 37.885 30.552 1.00 22.53 75 GLY B CA 1
ATOM 1574 C C . GLY B 1 59 ? 33.455 38.131 31.808 1.00 23.20 75 GLY B C 1
ATOM 1575 O O . GLY B 1 59 ? 34.681 38.265 31.735 1.00 23.47 75 GLY B O 1
ATOM 1576 N N . LEU B 1 60 ? 32.803 38.214 32.980 1.00 23.04 76 LEU B N 1
ATOM 1577 C CA . LEU B 1 60 ? 33.601 38.344 34.205 1.00 23.09 76 LEU B CA 1
ATOM 1578 C C . LEU B 1 60 ? 34.232 36.974 34.436 1.00 22.57 76 LEU B C 1
ATOM 1579 O O . LEU B 1 60 ? 33.551 35.926 34.297 1.00 24.64 76 LEU B O 1
ATOM 1584 N N . SER B 1 61 ? 35.526 36.988 34.753 1.00 24.49 77 SER B N 1
ATOM 1585 C CA . SER B 1 61 ? 36.313 35.778 35.013 1.00 23.94 77 SER B CA 1
ATOM 1586 C C . SER B 1 61 ? 35.888 35.058 36.293 1.00 24.53 77 SER B C 1
ATOM 1587 O O . SER B 1 61 ? 35.386 35.715 37.249 1.00 23.77 77 SER B O 1
ATOM 1590 N N . ILE B 1 62 ? 36.117 33.742 36.315 1.00 23.33 78 ILE B N 1
ATOM 1591 C CA . ILE B 1 62 ? 35.844 32.931 37.529 1.00 24.22 78 ILE B CA 1
ATOM 1592 C C . ILE B 1 62 ? 36.621 33.510 38.707 1.00 23.12 78 ILE B C 1
ATOM 1593 O O . ILE B 1 62 ? 36.075 33.569 39.830 1.00 22.14 78 ILE B O 1
ATOM 1598 N N . GLU B 1 63 ? 37.849 33.972 38.442 1.00 23.73 79 GLU B N 1
ATOM 1599 C CA . GLU B 1 63 ? 38.766 34.413 39.523 1.00 23.30 79 GLU B CA 1
ATOM 1600 C C . GLU B 1 63 ? 38.244 35.689 40.186 1.00 23.50 79 GLU B C 1
ATOM 1601 O O . GLU B 1 63 ? 38.339 35.843 41.423 1.00 23.65 79 GLU B O 1
ATOM 1607 N N . ALA B 1 64 ? 37.703 36.621 39.394 1.00 22.80 80 ALA B N 1
ATOM 1608 C CA . ALA B 1 64 ? 37.090 37.827 40.016 1.00 22.98 80 ALA B CA 1
ATOM 1609 C C . ALA B 1 64 ? 35.852 37.510 40.837 1.00 22.68 80 ALA B C 1
ATOM 1610 O O . ALA B 1 64 ? 35.610 38.144 41.879 1.00 21.38 80 ALA B O 1
ATOM 1612 N N . LEU B 1 65 ? 35.032 36.589 40.331 1.00 20.72 81 LEU B N 1
ATOM 1613 C CA . LEU B 1 65 ? 33.771 36.247 40.973 1.00 21.10 81 LEU B CA 1
ATOM 1614 C C . LEU B 1 65 ? 34.048 35.450 42.248 1.00 20.92 81 LEU B C 1
ATOM 1615 O O . LEU B 1 65 ? 33.427 35.695 43.289 1.00 20.31 81 LEU B O 1
ATOM 1620 N N . ILE B 1 66 ? 35.031 34.557 42.166 1.00 20.25 82 ILE B N 1
ATOM 1621 C CA . ILE B 1 66 ? 35.529 33.845 43.374 1.00 20.37 82 ILE B CA 1
ATOM 1622 C C . ILE B 1 66 ? 35.970 34.870 44.442 1.00 21.38 82 ILE B C 1
ATOM 1623 O O . ILE B 1 66 ? 35.556 34.765 45.619 1.00 22.14 82 ILE B O 1
ATOM 1628 N N . ASP B 1 67 ? 36.787 35.849 44.059 1.00 21.20 83 ASP B N 1
ATOM 1629 C CA . ASP B 1 67 ? 37.262 36.917 45.000 1.00 21.55 83 ASP B CA 1
ATOM 1630 C C . ASP B 1 67 ? 36.100 37.689 45.618 1.00 21.88 83 ASP B C 1
ATOM 1631 O O . ASP B 1 67 ? 36.141 38.048 46.801 1.00 20.56 83 ASP B O 1
ATOM 1636 N N . TYR B 1 68 ? 35.102 38.026 44.809 1.00 21.14 84 TYR B N 1
ATOM 1637 C CA . TYR B 1 68 ? 33.949 38.767 45.327 1.00 22.76 84 TYR B CA 1
ATOM 1638 C C . TYR B 1 68 ? 33.135 37.994 46.364 1.00 22.61 84 TYR B C 1
ATOM 1639 O O . TYR B 1 68 ? 32.740 38.557 47.409 1.00 22.34 84 TYR B O 1
ATOM 1648 N N . LEU B 1 69 ? 32.859 36.717 46.089 1.00 22.78 85 LEU B N 1
ATOM 1649 C CA . LEU B 1 69 ? 32.140 35.919 47.094 1.00 23.65 85 LEU B CA 1
ATOM 1650 C C . LEU B 1 69 ? 32.999 35.757 48.366 1.00 24.19 85 LEU B C 1
ATOM 1651 O O . LEU B 1 69 ? 32.482 35.887 49.487 1.00 23.62 85 LEU B O 1
ATOM 1656 N N . ALA B 1 70 ? 34.294 35.507 48.189 1.00 23.60 86 ALA B N 1
ATOM 1657 C CA . ALA B 1 70 ? 35.203 35.373 49.338 1.00 23.75 86 ALA B CA 1
ATOM 1658 C C . ALA B 1 70 ? 35.206 36.637 50.221 1.00 24.80 86 ALA B C 1
ATOM 1659 O O . ALA B 1 70 ? 35.142 36.517 51.454 1.00 24.53 86 ALA B O 1
ATOM 1661 N N . LEU B 1 71 ? 35.235 37.825 49.609 1.00 24.18 87 LEU B N 1
ATOM 1662 C CA . LEU B 1 71 ? 35.096 39.086 50.369 1.00 24.40 87 LEU B CA 1
ATOM 1663 C C . LEU B 1 71 ? 33.724 39.189 51.049 1.00 26.52 87 LEU B C 1
ATOM 1664 O O . LEU B 1 71 ? 33.622 39.653 52.204 1.00 26.78 87 LEU B O 1
ATOM 1669 N N . PHE B 1 72 ? 32.680 38.788 50.334 1.00 26.37 88 PHE B N 1
ATOM 1670 C CA . PHE B 1 72 ? 31.322 38.858 50.849 1.00 28.41 88 PHE B CA 1
ATOM 1671 C C . PHE B 1 72 ? 31.203 38.026 52.129 1.00 28.78 88 PHE B C 1
ATOM 1672 O O . PHE B 1 72 ? 30.662 38.523 53.152 1.00 28.12 88 PHE B O 1
ATOM 1680 N N . ARG B 1 73 ? 31.780 36.821 52.099 1.00 28.05 89 ARG B N 1
ATOM 1681 C CA . ARG B 1 73 ? 31.726 35.904 53.239 1.00 29.65 89 ARG B CA 1
ATOM 1682 C C . ARG B 1 73 ? 32.567 36.378 54.414 1.00 30.30 89 ARG B C 1
ATOM 1683 O O . ARG B 1 73 ? 32.284 36.009 55.563 1.00 29.83 89 ARG B O 1
ATOM 1691 N N . GLU B 1 74 ? 33.574 37.207 54.137 1.00 29.64 90 GLU B N 1
ATOM 1692 C CA . GLU B 1 74 ? 34.359 37.839 55.209 1.00 31.61 90 GLU B CA 1
ATOM 1693 C C . GLU B 1 74 ? 33.559 38.884 56.011 1.00 31.25 90 GLU B C 1
ATOM 1694 O O . GLU B 1 74 ? 33.953 39.244 57.134 1.00 31.58 90 GLU B O 1
ATOM 1700 N N . GLY B 1 75 ? 32.460 39.372 55.435 1.00 30.95 91 GLY B N 1
ATOM 1701 C CA . GLY B 1 75 ? 31.528 40.288 56.091 1.00 30.66 91 GLY B CA 1
ATOM 1702 C C . GLY B 1 75 ? 31.784 41.768 55.904 1.00 30.33 91 GLY B C 1
ATOM 1703 O O . GLY B 1 75 ? 32.483 42.167 54.985 1.00 30.53 91 GLY B O 1
ATOM 1704 N N . GLU B 1 76 ? 31.272 42.592 56.833 1.00 29.02 92 GLU B N 1
ATOM 1705 C CA . GLU B 1 76 ? 31.255 44.042 56.626 1.00 28.66 92 GLU B CA 1
ATOM 1706 C C . GLU B 1 76 ? 32.608 44.752 56.463 1.00 27.34 92 GLU B C 1
ATOM 1707 O O . GLU B 1 76 ? 32.655 45.853 55.914 1.00 26.54 92 GLU B O 1
ATOM 1713 N N . HIS B 1 77 ? 33.693 44.165 56.955 1.00 26.55 93 HIS B N 1
ATOM 1714 C CA . HIS B 1 77 ? 34.986 44.873 56.888 1.00 27.18 93 HIS B CA 1
ATOM 1715 C C . HIS B 1 77 ? 35.518 44.948 55.439 1.00 26.31 93 HIS B C 1
ATOM 1716 O O . HIS B 1 77 ? 36.410 45.746 55.172 1.00 26.61 93 HIS B O 1
ATOM 1723 N N . THR B 1 78 ? 34.937 44.143 54.545 1.00 25.56 94 THR B N 1
ATOM 1724 C CA . THR B 1 78 ? 35.301 44.159 53.094 1.00 24.31 94 THR B CA 1
ATOM 1725 C C . THR B 1 78 ? 34.345 44.971 52.172 1.00 25.40 94 THR B C 1
ATOM 1726 O O . THR B 1 78 ? 34.490 44.956 50.921 1.00 23.33 94 THR B O 1
ATOM 1730 N N . LEU B 1 79 ? 33.381 45.698 52.744 1.00 24.02 95 LEU B N 1
ATOM 1731 C CA . LEU B 1 79 ? 32.459 46.466 51.894 1.00 25.07 95 LEU B CA 1
ATOM 1732 C C . LEU B 1 79 ? 33.162 47.375 50.860 1.00 25.38 95 LEU B C 1
ATOM 1733 O O . LEU B 1 79 ? 32.810 47.373 49.668 1.00 24.79 95 LEU B O 1
ATOM 1738 N N . GLU B 1 80 ? 34.140 48.155 51.318 1.00 25.52 96 GLU B N 1
ATOM 1739 C CA . GLU B 1 80 ? 34.886 49.035 50.418 1.00 26.87 96 GLU B CA 1
ATOM 1740 C C . GLU B 1 80 ? 35.693 48.271 49.359 1.00 26.22 96 GLU B C 1
ATOM 1741 O O . GLU B 1 80 ? 35.742 48.692 48.184 1.00 24.52 96 GLU B O 1
ATOM 1747 N N . ALA B 1 81 ? 36.328 47.165 49.740 1.00 25.69 97 ALA B N 1
ATOM 1748 C CA . ALA B 1 81 ? 37.063 46.373 48.712 1.00 24.88 97 ALA B CA 1
ATOM 1749 C C . ALA B 1 81 ? 36.108 45.744 47.709 1.00 25.12 97 ALA B C 1
ATOM 1750 O O . ALA B 1 81 ? 36.453 45.574 46.516 1.00 25.10 97 ALA B O 1
ATOM 1752 N N . ARG B 1 82 ? 34.910 45.386 48.157 1.00 25.10 98 ARG B N 1
ATOM 1753 C CA . ARG B 1 82 ? 33.905 44.841 47.208 1.00 24.64 98 ARG B CA 1
ATOM 1754 C C . ARG B 1 82 ? 33.385 45.865 46.195 1.00 25.83 98 ARG B C 1
ATOM 1755 O O . ARG B 1 82 ? 33.214 45.540 45.002 1.00 24.88 98 ARG B O 1
ATOM 1763 N N . ALA B 1 83 ? 33.104 47.083 46.661 1.00 25.07 99 ALA B N 1
ATOM 1764 C CA . ALA B 1 83 ? 32.645 48.174 45.791 1.00 26.28 99 ALA B CA 1
ATOM 1765 C C . ALA B 1 83 ? 33.727 48.460 44.751 1.00 26.07 99 ALA B C 1
ATOM 1766 O O . ALA B 1 83 ? 33.431 48.643 43.568 1.00 26.77 99 ALA B O 1
ATOM 1768 N N . GLU B 1 84 ? 34.975 48.460 45.192 1.00 25.33 100 GLU B N 1
ATOM 1769 C CA . GLU B 1 84 ? 36.104 48.661 44.291 1.00 26.34 100 GLU B CA 1
ATOM 1770 C C . GLU B 1 84 ? 36.273 47.547 43.259 1.00 25.27 100 GLU B C 1
ATOM 1771 O O . GLU B 1 84 ? 36.542 47.826 42.063 1.00 23.24 100 GLU B O 1
ATOM 1777 N N . LEU B 1 85 ? 36.153 46.299 43.716 1.00 23.91 101 LEU B N 1
ATOM 1778 C CA . LEU B 1 85 ? 36.237 45.176 42.789 1.00 25.30 101 LEU B CA 1
ATOM 1779 C C . LEU B 1 85 ? 35.145 45.315 41.722 1.00 25.35 101 LEU B C 1
ATOM 1780 O O . LEU B 1 85 ? 35.426 45.171 40.535 1.00 26.59 101 LEU B O 1
ATOM 1785 N N . LEU B 1 86 ? 33.899 45.542 42.140 1.00 25.28 102 LEU B N 1
ATOM 1786 C CA . LEU B 1 86 ? 32.795 45.657 41.178 1.00 25.91 102 LEU B CA 1
ATOM 1787 C C . LEU B 1 86 ? 32.964 46.847 40.246 1.00 26.37 102 LEU B C 1
ATOM 1788 O O . LEU B 1 86 ? 32.594 46.743 39.078 1.00 27.14 102 LEU B O 1
ATOM 1793 N N . LYS B 1 87 ? 33.479 47.962 40.765 1.00 26.27 103 LYS B N 1
ATOM 1794 C CA . LYS B 1 87 ? 33.734 49.127 39.924 1.00 26.71 103 LYS B CA 1
ATOM 1795 C C . LYS B 1 87 ? 34.789 48.819 38.847 1.00 26.05 103 LYS B C 1
ATOM 1796 O O . LYS B 1 87 ? 34.656 49.277 37.700 1.00 25.95 103 LYS B O 1
ATOM 1802 N N . LYS B 1 88 ? 35.825 48.053 39.201 1.00 26.52 104 LYS B N 1
ATOM 1803 C CA . LYS B 1 88 ? 36.827 47.635 38.196 1.00 27.11 104 LYS B CA 1
ATOM 1804 C C . LYS B 1 88 ? 36.201 46.711 37.125 1.00 26.49 104 LYS B C 1
ATOM 1805 O O . LYS B 1 88 ? 36.469 46.856 35.907 1.00 26.49 104 LYS B O 1
ATOM 1811 N N . GLN B 1 89 ? 35.375 45.768 37.567 1.00 26.42 105 GLN B N 1
ATOM 1812 C CA . GLN B 1 89 ? 34.679 44.851 36.638 1.00 24.53 105 GLN B CA 1
ATOM 1813 C C . GLN B 1 89 ? 33.728 45.626 35.722 1.00 25.89 105 GLN B C 1
ATOM 1814 O O . GLN B 1 89 ? 33.624 45.317 34.513 1.00 24.59 105 GLN B O 1
ATOM 1820 N N . ARG B 1 90 ? 33.061 46.637 36.293 1.00 24.97 106 ARG B N 1
ATOM 1821 C CA . ARG B 1 90 ? 32.148 47.517 35.547 1.00 26.05 106 ARG B CA 1
ATOM 1822 C C . ARG B 1 90 ? 32.858 48.208 34.361 1.00 25.28 106 ARG B C 1
ATOM 1823 O O . ARG B 1 90 ? 32.355 48.193 33.199 1.00 23.90 106 ARG B O 1
ATOM 1831 N N . ILE B 1 91 ? 34.001 48.826 34.663 1.00 25.00 107 ILE B N 1
ATOM 1832 C CA . ILE B 1 91 ? 34.802 49.530 33.635 1.00 26.33 107 ILE B CA 1
ATOM 1833 C C . ILE B 1 91 ? 35.253 48.542 32.537 1.00 27.16 107 ILE B C 1
ATOM 1834 O O . ILE B 1 91 ? 35.245 48.848 31.316 1.00 25.90 107 ILE B O 1
ATOM 1839 N N . GLU B 1 92 ? 35.716 47.380 32.975 1.00 27.25 108 GLU B N 1
ATOM 1840 C CA . GLU B 1 92 ? 36.089 46.353 32.005 1.00 27.68 108 GLU B CA 1
ATOM 1841 C C . GLU B 1 92 ? 34.934 45.913 31.138 1.00 27.10 108 GLU B C 1
ATOM 1842 O O . GLU B 1 92 ? 35.116 45.729 29.918 1.00 26.76 108 GLU B O 1
ATOM 1848 N N . LEU B 1 93 ? 33.760 45.720 31.744 1.00 25.28 109 LEU B N 1
ATOM 1849 C CA . LEU B 1 93 ? 32.575 45.293 31.021 1.00 25.86 109 LEU B CA 1
ATOM 1850 C C . LEU B 1 93 ? 32.098 46.354 30.023 1.00 26.01 109 LEU B C 1
ATOM 1851 O O . LEU B 1 93 ? 31.764 46.020 28.880 1.00 26.40 109 LEU B O 1
ATOM 1856 N N . LYS B 1 94 ? 32.008 47.596 30.487 1.00 26.47 110 LYS B N 1
ATOM 1857 C CA . LYS B 1 94 ? 31.652 48.759 29.664 1.00 28.81 110 LYS B CA 1
ATOM 1858 C C . LYS B 1 94 ? 32.609 48.897 28.474 1.00 28.97 110 LYS B C 1
ATOM 1859 O O . LYS B 1 94 ? 32.163 49.156 27.337 1.00 30.41 110 LYS B O 1
ATOM 1865 N N . ASN B 1 95 ? 33.900 48.694 28.722 1.00 29.18 111 ASN B N 1
ATOM 1866 C CA . ASN B 1 95 ? 34.875 48.671 27.609 1.00 29.67 111 ASN B CA 1
ATOM 1867 C C . ASN B 1 95 ? 34.562 47.595 26.591 1.00 28.86 111 ASN B C 1
ATOM 1868 O O . ASN B 1 95 ? 34.639 47.884 25.368 1.00 28.82 111 ASN B O 1
ATOM 1873 N N . ARG B 1 96 ? 34.209 46.386 27.058 1.00 26.71 112 ARG B N 1
ATOM 1874 C CA . ARG B 1 96 ? 33.779 45.284 26.153 1.00 26.15 112 ARG B CA 1
ATOM 1875 C C . ARG B 1 96 ? 32.518 45.622 25.369 1.00 26.91 112 ARG B C 1
ATOM 1876 O O . ARG B 1 96 ? 32.397 45.279 24.159 1.00 24.97 112 ARG B O 1
ATOM 1884 N N . ILE B 1 97 ? 31.550 46.227 26.070 1.00 25.70 113 ILE B N 1
ATOM 1885 C CA . ILE B 1 97 ? 30.339 46.732 25.445 1.00 26.63 113 ILE B CA 1
ATOM 1886 C C . ILE B 1 97 ? 30.689 47.753 24.351 1.00 27.70 113 ILE B C 1
ATOM 1887 O O . ILE B 1 97 ? 30.162 47.659 23.215 1.00 28.18 113 ILE B O 1
ATOM 1892 N N . ASP B 1 98 ? 31.584 48.692 24.665 1.00 28.44 114 ASP B N 1
ATOM 1893 C CA . ASP B 1 98 ? 31.969 49.755 23.720 1.00 30.04 114 ASP B CA 1
ATOM 1894 C C . ASP B 1 98 ? 32.604 49.184 22.455 1.00 30.57 114 ASP B C 1
ATOM 1895 O O . ASP B 1 98 ? 32.284 49.648 21.333 1.00 31.12 114 ASP B O 1
ATOM 1900 N N . VAL B 1 99 ? 33.443 48.157 22.637 1.00 29.86 115 VAL B N 1
ATOM 1901 C CA . VAL B 1 99 ? 34.080 47.443 21.548 1.00 30.80 115 VAL B CA 1
ATOM 1902 C C . VAL B 1 99 ? 33.025 46.811 20.620 1.00 30.37 115 VAL B C 1
ATOM 1903 O O . VAL B 1 99 ? 33.038 47.047 19.393 1.00 30.41 115 VAL B O 1
ATOM 1907 N N . MET B 1 100 ? 32.109 46.045 21.215 1.00 28.34 116 MET B N 1
ATOM 1908 C CA . MET B 1 100 ? 31.008 45.389 20.509 1.00 27.63 116 MET B CA 1
ATOM 1909 C C . MET B 1 100 ? 30.121 46.412 19.781 1.00 27.68 116 MET B C 1
ATOM 1910 O O . MET B 1 100 ? 29.649 46.144 18.650 1.00 26.07 116 MET B O 1
ATOM 1915 N N . GLN B 1 101 ? 29.871 47.560 20.414 1.00 26.57 117 GLN B N 1
ATOM 1916 C CA . GLN B 1 101 ? 29.027 48.584 19.792 1.00 27.39 117 GLN B CA 1
ATOM 1917 C C . GLN B 1 101 ? 29.709 49.224 18.561 1.00 27.06 117 GLN B C 1
ATOM 1918 O O . GLN B 1 101 ? 29.054 49.523 17.566 1.00 27.67 117 GLN B O 1
ATOM 1924 N N . GLU B 1 102 ? 31.010 49.433 18.642 1.00 27.63 118 GLU B N 1
ATOM 1925 C CA . GLU B 1 102 ? 31.745 49.884 17.475 1.00 28.83 118 GLU B CA 1
ATOM 1926 C C . GLU B 1 102 ? 31.620 48.913 16.302 1.00 26.28 118 GLU B C 1
ATOM 1927 O O . GLU B 1 102 ? 31.500 49.364 15.144 1.00 27.00 118 GLU B O 1
ATOM 1933 N N . ALA B 1 103 ? 31.671 47.611 16.569 1.00 25.54 119 ALA B N 1
ATOM 1934 C CA . ALA B 1 103 ? 31.434 46.587 15.518 1.00 24.85 119 ALA B CA 1
ATOM 1935 C C . ALA B 1 103 ? 29.987 46.611 14.957 1.00 25.38 119 ALA B C 1
ATOM 1936 O O . ALA B 1 103 ? 29.753 46.417 13.712 1.00 25.96 119 ALA B O 1
ATOM 1938 N N . LEU B 1 104 ? 29.012 46.808 15.842 1.00 24.10 120 LEU B N 1
ATOM 1939 C CA . LEU B 1 104 ? 27.605 46.893 15.427 1.00 25.16 120 LEU B CA 1
ATOM 1940 C C . LEU B 1 104 ? 27.438 48.125 14.533 1.00 25.48 120 LEU B C 1
ATOM 1941 O O . LEU B 1 104 ? 26.738 48.048 13.508 1.00 25.08 120 LEU B O 1
ATOM 1946 N N . ASP B 1 105 ? 28.053 49.246 14.929 1.00 26.81 121 ASP B N 1
ATOM 1947 C CA . ASP B 1 105 ? 28.043 50.475 14.106 1.00 28.12 121 ASP B CA 1
ATOM 1948 C C . ASP B 1 105 ? 28.689 50.211 12.733 1.00 29.34 121 ASP B C 1
ATOM 1949 O O . ASP B 1 105 ? 28.184 50.688 11.679 1.00 29.30 121 ASP B O 1
ATOM 1954 N N . ARG B 1 106 ? 29.789 49.470 12.724 1.00 29.04 122 ARG B N 1
ATOM 1955 C CA . ARG B 1 106 ? 30.440 49.100 11.441 1.00 29.86 122 ARG B CA 1
ATOM 1956 C C . ARG B 1 106 ? 29.535 48.233 10.562 1.00 29.39 122 ARG B C 1
ATOM 1957 O O . ARG B 1 106 ? 29.385 48.500 9.354 1.00 28.47 122 ARG B O 1
ATOM 1965 N N . LEU B 1 107 ? 28.915 47.210 11.154 1.00 28.39 123 LEU B N 1
ATOM 1966 C CA . LEU B 1 107 ? 27.935 46.377 10.483 1.00 29.07 123 LEU B CA 1
ATOM 1967 C C . LEU B 1 107 ? 26.748 47.176 9.926 1.00 30.21 123 LEU B C 1
ATOM 1968 O O . LEU B 1 107 ? 26.345 46.952 8.777 1.00 30.30 123 LEU B O 1
ATOM 1973 N N . ASP B 1 108 ? 26.229 48.126 10.714 1.00 29.05 124 ASP B N 1
ATOM 1974 C CA . ASP B 1 108 ? 25.147 49.016 10.279 1.00 29.84 124 ASP B CA 1
ATOM 1975 C C . ASP B 1 108 ? 25.531 49.879 9.061 1.00 29.48 124 ASP B C 1
ATOM 1976 O O . ASP B 1 108 ? 24.701 50.087 8.162 1.00 30.27 124 ASP B O 1
ATOM 1981 N N . PHE B 1 109 ? 26.760 50.380 9.056 1.00 29.12 125 PHE B N 1
ATOM 1982 C CA . PHE B 1 109 ? 27.291 51.151 7.923 1.00 30.64 125 PHE B CA 1
ATOM 1983 C C . PHE B 1 109 ? 27.343 50.280 6.658 1.00 30.41 125 PHE B C 1
ATOM 1984 O O . PHE B 1 109 ? 26.883 50.704 5.569 1.00 30.29 125 PHE B O 1
ATOM 1992 N N . LYS B 1 110 ? 27.892 49.079 6.799 1.00 29.35 126 LYS B N 1
ATOM 1993 C CA . LYS B 1 110 ? 27.980 48.144 5.652 1.00 29.84 126 LYS B CA 1
ATOM 1994 C C . LYS B 1 110 ? 26.584 47.802 5.140 1.00 29.71 126 LYS B C 1
ATOM 1995 O O . LYS B 1 110 ? 26.359 47.779 3.913 1.00 30.51 126 LYS B O 1
ATOM 2001 N N . ILE B 1 111 ? 25.644 47.538 6.050 1.00 27.85 127 ILE B N 1
ATOM 2002 C CA . ILE B 1 111 ? 24.279 47.179 5.683 1.00 28.60 127 ILE B CA 1
ATOM 2003 C C . ILE B 1 111 ? 23.551 48.325 4.970 1.00 29.79 127 ILE B C 1
ATOM 2004 O O . ILE B 1 111 ? 22.913 48.104 3.944 1.00 30.09 127 ILE B O 1
ATOM 2009 N N . ASP B 1 112 ? 23.644 49.539 5.526 1.00 30.70 128 ASP B N 1
ATOM 2010 C CA . ASP B 1 112 ? 23.159 50.725 4.813 1.00 31.90 128 ASP B CA 1
ATOM 2011 C C . ASP B 1 112 ? 23.765 50.825 3.401 1.00 31.27 128 ASP B C 1
ATOM 2012 O O . ASP B 1 112 ? 23.034 51.171 2.457 1.00 31.89 128 ASP B O 1
ATOM 2017 N N . ASN B 1 113 ? 25.061 50.543 3.259 1.00 30.71 129 ASN B N 1
ATOM 2018 C CA A ASN B 1 113 ? 25.717 50.589 1.946 0.50 31.03 129 ASN B CA 1
ATOM 2019 C CA B ASN B 1 113 ? 25.711 50.582 1.935 0.50 30.86 129 ASN B CA 1
ATOM 2020 C C . ASN B 1 113 ? 25.084 49.616 0.949 1.00 30.20 129 ASN B C 1
ATOM 2021 O O . ASN B 1 113 ? 24.817 49.987 -0.197 1.00 30.43 129 ASN B O 1
ATOM 2030 N N . TYR B 1 114 ? 24.828 48.375 1.388 1.00 30.05 130 TYR B N 1
ATOM 2031 C CA . TYR B 1 114 ? 24.106 47.412 0.553 1.00 29.29 130 TYR B CA 1
ATOM 2032 C C . TYR B 1 114 ? 22.711 47.936 0.218 1.00 29.56 130 TYR B C 1
ATOM 2033 O O . TYR B 1 114 ? 22.289 47.936 -0.962 1.00 28.65 130 TYR B O 1
ATOM 2042 N N . ASP B 1 115 ? 21.982 48.390 1.233 1.00 29.24 131 ASP B N 1
ATOM 2043 C CA . ASP B 1 115 ? 20.575 48.740 1.038 1.00 31.40 131 ASP B CA 1
ATOM 2044 C C . ASP B 1 115 ? 20.397 49.971 0.151 1.00 31.15 131 ASP B C 1
ATOM 2045 O O . ASP B 1 115 ? 19.518 49.985 -0.736 1.00 32.35 131 ASP B O 1
ATOM 2050 N N . THR B 1 116 ? 21.231 50.981 0.392 1.00 30.62 132 THR B N 1
ATOM 2051 C CA . THR B 1 116 ? 21.067 52.302 -0.239 1.00 31.59 132 THR B CA 1
ATOM 2052 C C . THR B 1 116 ? 21.784 52.359 -1.600 1.00 30.86 132 THR B C 1
ATOM 2053 O O . THR B 1 116 ? 21.278 52.935 -2.555 1.00 31.01 132 THR B O 1
ATOM 2057 N N . HIS B 1 117 ? 22.974 51.793 -1.662 1.00 30.12 133 HIS B N 1
ATOM 2058 C CA . HIS B 1 117 ? 23.841 51.946 -2.826 1.00 30.95 133 HIS B CA 1
ATOM 2059 C C . HIS B 1 117 ? 24.045 50.683 -3.666 1.00 30.76 133 HIS B C 1
ATOM 2060 O O . HIS B 1 117 ? 23.794 50.679 -4.876 1.00 31.84 133 HIS B O 1
ATOM 2067 N N . LEU B 1 118 ? 24.512 49.609 -3.044 1.00 30.59 134 LEU B N 1
ATOM 2068 C CA . LEU B 1 118 ? 25.005 48.456 -3.801 1.00 29.69 134 LEU B CA 1
ATOM 2069 C C . LEU B 1 118 ? 23.910 47.657 -4.500 1.00 29.87 134 LEU B C 1
ATOM 2070 O O . LEU B 1 118 ? 24.026 47.299 -5.680 1.00 27.73 134 LEU B O 1
ATOM 2075 N N . ILE B 1 119 ? 22.854 47.370 -3.764 1.00 28.84 135 ILE B N 1
ATOM 2076 C CA . ILE B 1 119 ? 21.761 46.580 -4.316 1.00 29.60 135 ILE B CA 1
ATOM 2077 C C . ILE B 1 119 ? 21.032 47.355 -5.421 1.00 29.30 135 ILE B C 1
ATOM 2078 O O . ILE B 1 119 ? 20.828 46.783 -6.513 1.00 30.26 135 ILE B O 1
ATOM 2083 N N . PRO B 1 120 ? 20.673 48.649 -5.180 1.00 29.18 136 PRO B N 1
ATOM 2084 C CA . PRO B 1 120 ? 19.998 49.351 -6.312 1.00 29.21 136 PRO B CA 1
ATOM 2085 C C . PRO B 1 120 ? 20.890 49.454 -7.573 1.00 30.01 136 PRO B C 1
ATOM 2086 O O . PRO B 1 120 ? 20.409 49.229 -8.678 1.00 30.01 136 PRO B O 1
ATOM 2090 N N . ALA B 1 121 ? 22.175 49.725 -7.397 1.00 30.34 137 ALA B N 1
ATOM 2091 C CA . ALA B 1 121 ? 23.095 49.814 -8.548 1.00 30.89 137 ALA B CA 1
ATOM 2092 C C . ALA B 1 121 ? 23.490 48.456 -9.130 1.00 30.85 137 ALA B C 1
ATOM 2093 O O . ALA B 1 121 ? 23.995 48.371 -10.258 1.00 30.63 137 ALA B O 1
ATOM 2095 N N . GLN B 1 122 ? 23.291 47.390 -8.350 1.00 30.64 138 GLN B N 1
ATOM 2096 C CA . GLN B 1 122 ? 23.824 46.074 -8.699 1.00 31.03 138 GLN B CA 1
ATOM 2097 C C . GLN B 1 122 ? 25.312 46.205 -9.010 1.00 31.47 138 GLN B C 1
ATOM 2098 O O . GLN B 1 122 ? 25.775 45.842 -10.122 1.00 31.26 138 GLN B O 1
ATOM 2104 N N . GLU B 1 123 ? 26.048 46.774 -8.046 1.00 31.34 139 GLU B N 1
ATOM 2105 C CA . GLU B 1 123 ? 27.495 46.956 -8.144 1.00 32.78 139 GLU B CA 1
ATOM 2106 C C . GLU B 1 123 ? 28.167 46.615 -6.823 1.00 33.98 139 GLU B C 1
ATOM 2107 O O . GLU B 1 123 ? 27.566 46.812 -5.772 1.00 33.24 139 GLU B O 1
ATOM 2113 N N . GLU B 1 124 ? 29.402 46.110 -6.897 1.00 35.26 140 GLU B N 1
ATOM 2114 C CA . GLU B 1 124 ? 30.272 45.912 -5.719 1.00 37.02 140 GLU B CA 1
ATOM 2115 C C . GLU B 1 124 ? 30.749 47.278 -5.197 1.00 38.43 140 GLU B C 1
ATOM 2116 O O . GLU B 1 124 ? 30.696 48.277 -5.930 1.00 38.79 140 GLU B O 1
ATOM 2122 N N . LEU B 1 125 ? 31.187 47.355 -3.945 1.00 40.24 141 LEU B N 1
ATOM 2123 C CA . LEU B 1 125 ? 31.573 48.672 -3.402 1.00 42.15 141 LEU B CA 1
ATOM 2124 C C . LEU B 1 125 ? 32.678 49.347 -4.233 1.00 43.15 141 LEU B C 1
ATOM 2125 O O . LEU B 1 125 ? 32.609 50.555 -4.478 1.00 43.21 141 LEU B O 1
ATOM 2130 N N . LYS B 1 126 ? 33.672 48.562 -4.655 1.00 44.17 142 LYS B N 1
ATOM 2131 C CA . LYS B 1 126 ? 34.749 49.052 -5.528 1.00 45.56 142 LYS B CA 1
ATOM 2132 C C . LYS B 1 126 ? 34.164 49.751 -6.749 1.00 47.33 142 LYS B C 1
ATOM 2133 O O . LYS B 1 126 ? 34.397 50.953 -6.922 1.00 47.63 142 LYS B O 1
ATOM 2139 N N . ASP B 1 127 ? 33.425 48.977 -7.568 1.00 48.59 143 ASP B N 1
ATOM 2140 C CA . ASP B 1 127 ? 32.613 49.444 -8.696 1.00 50.72 143 ASP B CA 1
ATOM 2141 C C . ASP B 1 127 ? 31.975 50.777 -8.394 1.00 51.45 143 ASP B C 1
ATOM 2142 O O . ASP B 1 127 ? 32.224 51.773 -9.072 1.00 52.18 143 ASP B O 1
ATOM 2147 N N . PHE B 1 128 ? 31.125 50.764 -7.370 1.00 52.99 144 PHE B N 1
ATOM 2148 C CA . PHE B 1 128 ? 30.297 51.902 -6.994 1.00 54.01 144 PHE B CA 1
ATOM 2149 C C . PHE B 1 128 ? 31.109 53.144 -6.617 1.00 55.33 144 PHE B C 1
ATOM 2150 O O . PHE B 1 128 ? 30.774 54.257 -7.034 1.00 55.53 144 PHE B O 1
ATOM 2158 N N . ASN B 1 129 ? 32.164 52.956 -5.827 1.00 56.97 145 ASN B N 1
ATOM 2159 C CA . ASN B 1 129 ? 32.987 54.082 -5.379 1.00 58.48 145 ASN B CA 1
ATOM 2160 C C . ASN B 1 129 ? 33.528 54.900 -6.552 1.00 59.15 145 ASN B C 1
ATOM 2161 O O . ASN B 1 129 ? 33.408 56.129 -6.556 1.00 59.45 145 ASN B O 1
ATOM 2166 N N . VAL B 1 130 ? 34.075 54.213 -7.556 1.00 60.11 146 VAL B N 1
ATOM 2167 C CA . VAL B 1 130 ? 34.611 54.877 -8.756 1.00 60.82 146 VAL B CA 1
ATOM 2168 C C . VAL B 1 130 ? 33.514 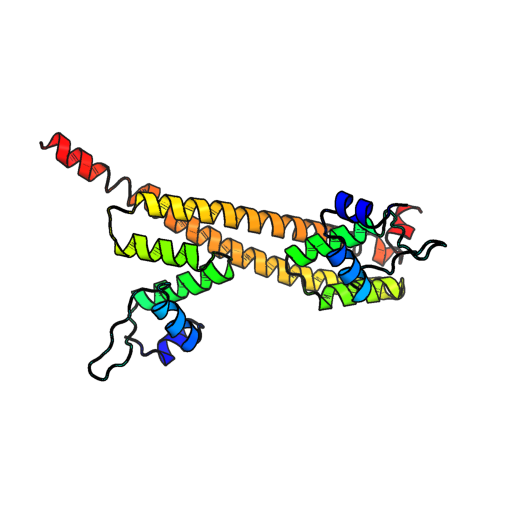55.653 -9.528 1.00 61.57 146 VAL B C 1
ATOM 2169 O O . VAL B 1 130 ? 33.478 56.887 -9.465 1.00 61.73 146 VAL B O 1
ATOM 2173 N N . GLU B 1 131 ? 32.612 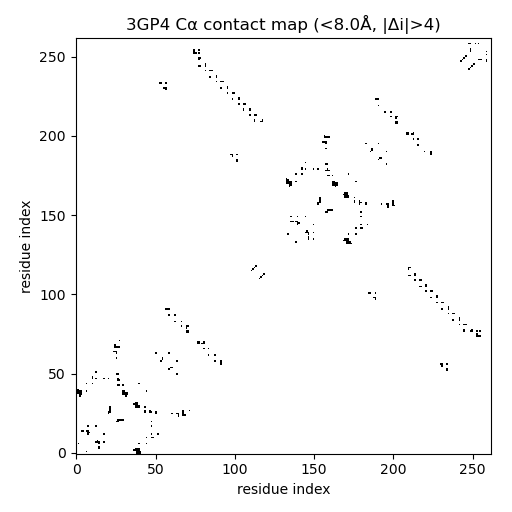54.927 -10.204 1.00 62.16 147 GLU B N 1
ATOM 2174 C CA . GLU B 1 131 ? 31.607 55.511 -11.104 1.00 62.46 147 GLU B CA 1
ATOM 2175 C C . GLU B 1 131 ? 32.222 56.631 -11.953 1.00 62.76 147 GLU B C 1
ATOM 2176 O O . GLU B 1 131 ? 31.524 57.423 -12.590 1.00 63.05 147 GLU B O 1
#